Protein AF-0000000065833463 (afdb_homodimer)

Foldseek 3Di:
DFAEEEEEDQCLPPKVQNVQQVVVVLVVGQAYEYENEDEPVDDGPDDSVLRQQLVCVSCVVRPRYYYDYDYPDDPLVVCVVVVHQEYEDEDLDPVSVVVVVVVVVVSCVVPVRHYYDYDYGDNVLSVADSVVLVVCLVVVHDCPVIHDPSVNVVSVVVVVD/DFAEEEEEDQCLPPKVQNVQQVVVVLVVGQAYEYENEDEPVDDGPDDSVLRQQLVCVSCVVRPRYYYDYDYPDDPLVVCVVVVHQEYEDEDLDPVSVVVVVVVVVVSCVVPVRHYYDYDYGDNVLSVADSVVLVVCLVVPHDCPVIHDPSVNVVSVVVVVD

InterPro domains:
  IPR001980 Phosphopantetheine adenylyltransferase [MF_00151] (3-160)
  IPR001980 Phosphopantetheine adenylyltransferase [PR01020] (3-21)
  IPR001980 Phosphopantetheine adenylyltransferase [PR01020] (21-42)
  IPR001980 Phosphopantetheine adenylyltransferase [PR01020] (50-74)
  IPR001980 Phosphopantetheine adenylyltransferase [PR01020] (87-103)
  IPR001980 Phosphopantetheine adenylyltransferase [PR01020] (114-136)
  IPR001980 Phosphopantetheine adenylyltransferase [TIGR01510] (5-158)
  IPR001980 Phosphopantetheine adenylyltransferase [cd02163] (4-157)
  IPR004821 Cytidyltransferase-like domain [PF01467] (6-135)
  IPR004821 Cytidyltransferase-like domain [TIGR00125] (5-62)
  IPR014729 Rossmann-like alpha/beta/alpha sandwich fold [G3DSA:3.40.50.620] (1-161)

Solvent-accessible surface area (backbone atoms only — not comparable to full-atom values): 17669 Å² total; per-residue (Å²): 132,88,44,29,27,34,37,68,44,64,40,58,47,59,35,45,41,55,50,52,50,50,53,57,46,48,74,74,30,67,29,31,35,33,36,40,44,49,47,87,89,52,80,62,90,51,54,71,68,56,34,48,52,30,46,54,60,62,42,60,86,41,87,46,49,49,80,40,80,40,70,78,65,57,70,68,57,55,26,58,74,73,60,27,44,27,37,48,44,74,28,62,48,43,67,48,43,53,55,48,53,56,50,48,55,55,47,37,74,77,36,74,76,45,44,66,39,37,35,69,42,55,76,95,33,35,84,59,45,36,72,56,50,51,50,32,54,73,71,68,42,86,56,65,94,52,31,42,68,46,46,49,54,52,55,53,52,58,68,72,99,132,88,44,28,29,34,36,69,43,62,41,59,47,59,34,45,42,54,50,53,50,48,54,57,44,48,74,74,30,66,28,32,37,34,36,39,44,49,49,88,88,52,82,61,90,51,55,70,68,54,33,48,52,30,46,54,60,63,42,61,88,41,86,44,48,48,80,40,80,39,71,81,64,57,70,67,56,55,26,57,75,73,59,27,43,26,37,48,42,74,28,62,47,43,67,48,42,52,54,48,52,56,51,47,55,54,45,37,74,76,36,75,76,44,45,65,38,35,36,70,42,55,76,94,33,34,84,60,45,35,70,56,50,51,51,32,54,73,70,68,40,88,55,64,93,51,31,43,69,45,47,48,55,52,54,52,53,55,69,74,100

Radius of gyration: 21.94 Å; Cα contacts (8 Å, |Δi|>4): 525; chains: 2; bounding box: 38×73×50 Å

pLDDT: mean 94.87, std 5.57, range [61.28, 98.75]

Sequence (322 aa):
MTKKALFTGSFDPVTNGHLDIIERASYLFDHVYIGLFYNLEKQGYFSIECRKKMLEEAIRQFKNVSVLVAQDRLAVDLAREVGAKYFVRGLRNSQDFDYEANLEFFNKQLADDIETVYLSTSPSLSPISSSRIRELIHFKASVKPFVPKSVVREVEKMSEEMTKKALFTGSFDPVTNGHLDIIERASYLFDHVYIGLFYNLEKQGYFSIECRKKMLEEAIRQFKNVSVLVAQDRLAVDLAREVGAKYFVRGLRNSQDFDYEANLEFFNKQLADDIETVYLSTSPSLSPISSSRIRELIHFKASVKPFVPKSVVREVEKMSEE

Structure (mmCIF, N/CA/C/O backbone):
data_AF-0000000065833463-model_v1
#
loop_
_entity.id
_entity.type
_entity.pdbx_description
1 polymer 'Phosphopantetheine adenylyltransferase'
#
loop_
_atom_site.group_PDB
_atom_site.id
_atom_site.type_symbol
_atom_site.label_atom_id
_atom_site.label_alt_id
_atom_site.label_comp_id
_atom_site.label_asym_id
_atom_site.label_entity_id
_atom_site.label_seq_id
_atom_site.pdbx_PDB_ins_code
_atom_site.Cartn_x
_atom_site.Cartn_y
_atom_site.Cartn_z
_atom_site.occupancy
_atom_site.B_iso_or_equiv
_atom_site.auth_seq_id
_atom_site.auth_comp_id
_atom_site.auth_asym_id
_atom_site.auth_atom_id
_atom_site.pdbx_PDB_model_num
ATOM 1 N N . MET A 1 1 ? 8.898 -8.719 16.844 1 65.81 1 MET A N 1
ATOM 2 C CA . MET A 1 1 ? 9.625 -7.453 16.828 1 65.81 1 MET A CA 1
ATOM 3 C C . MET A 1 1 ? 8.672 -6.285 16.609 1 65.81 1 MET A C 1
ATOM 5 O O . MET A 1 1 ? 7.621 -6.441 15.992 1 65.81 1 MET A O 1
ATOM 9 N N . THR A 1 2 ? 8.742 -5.156 17.328 1 88.44 2 THR A N 1
ATOM 10 C CA . THR A 1 2 ? 7.895 -3.975 17.266 1 88.44 2 THR A CA 1
ATOM 11 C C . THR A 1 2 ? 7.969 -3.336 15.883 1 88.44 2 THR A C 1
ATOM 13 O O . THR A 1 2 ? 9.055 -3.094 15.359 1 88.44 2 THR A O 1
ATOM 16 N N . LYS A 1 3 ? 6.934 -3.232 15.172 1 96.38 3 LYS A N 1
ATOM 17 C CA . LYS A 1 3 ? 6.871 -2.617 13.844 1 96.38 3 LYS A CA 1
ATOM 18 C C . LYS A 1 3 ? 6.496 -1.141 13.945 1 96.38 3 LYS A C 1
ATOM 20 O O . LYS A 1 3 ? 5.355 -0.806 14.281 1 96.38 3 LYS A O 1
ATOM 25 N N . LYS A 1 4 ? 7.445 -0.301 13.594 1 98.44 4 LYS A N 1
ATOM 26 C CA . LYS A 1 4 ? 7.254 1.146 13.609 1 98.44 4 LYS A CA 1
ATOM 27 C C . LYS A 1 4 ? 7.199 1.711 12.195 1 98.44 4 LYS A C 1
ATOM 29 O O . LYS A 1 4 ? 7.949 1.275 11.312 1 98.44 4 LYS A O 1
ATOM 34 N N . ALA A 1 5 ? 6.383 2.68 12.023 1 98.75 5 ALA A N 1
ATOM 35 C CA . ALA A 1 5 ? 6.207 3.287 10.711 1 98.75 5 ALA A CA 1
ATOM 36 C C . ALA A 1 5 ? 6.336 4.805 10.781 1 98.75 5 ALA A C 1
ATOM 38 O O . ALA A 1 5 ? 6.203 5.395 11.859 1 98.75 5 ALA A O 1
ATOM 39 N N . LEU A 1 6 ? 6.668 5.383 9.672 1 98.62 6 LEU A N 1
ATOM 40 C CA . LEU A 1 6 ? 6.773 6.828 9.5 1 98.62 6 LEU A CA 1
ATOM 41 C C . LEU A 1 6 ? 5.867 7.312 8.375 1 98.62 6 LEU A C 1
ATOM 43 O O . LEU A 1 6 ? 5.922 6.789 7.262 1 98.62 6 LEU A O 1
ATOM 47 N N . PHE A 1 7 ? 4.949 8.219 8.641 1 98.56 7 PHE A N 1
ATOM 48 C CA . PHE A 1 7 ? 4.07 8.906 7.699 1 98.56 7 PHE A CA 1
ATOM 49 C C . PHE A 1 7 ? 4.418 10.391 7.621 1 98.56 7 PHE A C 1
ATOM 51 O O . PHE A 1 7 ? 4.129 11.148 8.547 1 98.56 7 PHE A O 1
ATOM 58 N N . THR A 1 8 ? 4.945 10.789 6.461 1 96.75 8 THR A N 1
ATOM 59 C CA . THR A 1 8 ? 5.492 12.141 6.387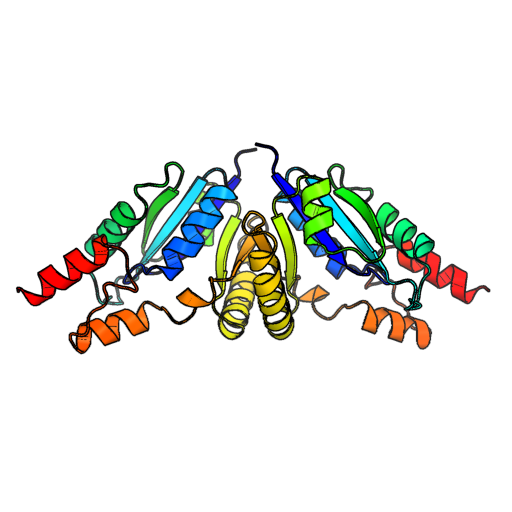 1 96.75 8 THR A CA 1
ATOM 60 C C . THR A 1 8 ? 4.598 13.039 5.543 1 96.75 8 THR A C 1
ATOM 62 O O . THR A 1 8 ? 3.865 12.562 4.672 1 96.75 8 THR A O 1
ATOM 65 N N . GLY A 1 9 ? 4.711 14.32 5.816 1 94.56 9 GLY A N 1
ATOM 66 C CA . GLY A 1 9 ? 4 15.336 5.051 1 94.56 9 GLY A CA 1
ATOM 67 C C . GLY A 1 9 ? 4.195 16.734 5.594 1 94.56 9 GLY A C 1
ATOM 68 O O . GLY A 1 9 ? 4.859 16.922 6.617 1 94.56 9 GLY A O 1
ATOM 69 N N . SER A 1 10 ? 3.686 17.703 4.848 1 94.75 10 SER A N 1
ATOM 70 C CA . SER A 1 10 ? 3.713 19.078 5.324 1 94.75 10 SER A CA 1
ATOM 71 C C . SER A 1 10 ? 2.535 19.359 6.254 1 94.75 10 SER A C 1
ATOM 73 O O . SER A 1 10 ? 2.611 20.25 7.102 1 94.75 10 SER A O 1
ATOM 75 N N . PHE A 1 11 ? 1.392 18.672 6.02 1 97.5 11 PHE A N 1
ATOM 76 C CA . PHE A 1 11 ? 0.186 18.797 6.832 1 97.5 11 PHE A CA 1
ATOM 77 C C . PHE A 1 11 ? -0.174 20.266 7.02 1 97.5 11 PHE A C 1
ATOM 79 O O . PHE A 1 11 ? -0.382 20.734 8.148 1 97.5 11 PHE A O 1
ATOM 86 N N . ASP A 1 12 ? -0.36 20.969 5.922 1 97.31 12 ASP A N 1
ATOM 87 C CA . ASP A 1 12 ? -0.574 22.406 5.922 1 97.31 12 ASP A CA 1
ATOM 88 C C . ASP A 1 12 ? -1.903 22.766 5.262 1 97.31 12 ASP A C 1
ATOM 90 O O . ASP A 1 12 ? -1.931 23.469 4.246 1 97.31 12 ASP A O 1
ATOM 94 N N . PRO A 1 13 ? -2.904 22.375 5.785 1 98.06 13 PRO A N 1
ATOM 95 C CA . PRO A 1 13 ? -3.043 21.734 7.094 1 98.06 13 PRO A CA 1
ATOM 96 C C . PRO A 1 13 ? -3.332 20.234 6.984 1 98.06 13 PRO A C 1
ATOM 98 O O . PRO A 1 13 ? -3.447 19.703 5.879 1 98.06 13 PRO A O 1
ATOM 101 N N . VAL A 1 14 ? -3.422 19.562 8.117 1 98.5 14 VAL A N 1
ATOM 102 C CA . VAL A 1 14 ? -3.889 18.172 8.203 1 98.5 14 VAL A CA 1
ATOM 103 C C . VAL A 1 14 ? -5.355 18.109 7.785 1 98.5 14 VAL A C 1
ATOM 105 O O . VAL A 1 14 ? -6.148 18.984 8.117 1 98.5 14 VAL A O 1
ATOM 108 N N . THR A 1 15 ? -5.773 17.125 7.051 1 98.5 15 THR A N 1
ATOM 109 C CA . THR A 1 15 ? -7.133 16.938 6.559 1 98.5 15 THR A CA 1
ATOM 110 C C . THR A 1 15 ? -7.727 15.633 7.066 1 98.5 15 THR A C 1
ATOM 112 O O . THR A 1 15 ? -7.023 14.82 7.672 1 98.5 15 THR A O 1
ATOM 115 N N . ASN A 1 16 ? -9 15.469 6.797 1 98.31 16 ASN A N 1
ATOM 116 C CA . ASN A 1 16 ? -9.633 14.203 7.145 1 98.31 16 ASN A CA 1
ATOM 117 C C . ASN A 1 16 ? -9.086 13.055 6.312 1 98.31 16 ASN A C 1
ATOM 119 O O . ASN A 1 16 ? -9.148 11.891 6.727 1 98.31 16 ASN A O 1
ATOM 123 N N . GLY A 1 17 ? -8.57 13.344 5.133 1 97.5 17 GLY A N 1
ATOM 124 C CA . GLY A 1 17 ? -7.883 12.328 4.348 1 97.5 17 GLY A CA 1
ATOM 125 C C . GLY A 1 17 ? -6.633 11.797 5.027 1 97.5 17 GLY A C 1
ATOM 126 O O . GLY A 1 17 ? -6.402 10.586 5.051 1 97.5 17 GLY A O 1
ATOM 127 N N . HIS A 1 18 ? -5.855 12.727 5.578 1 98.25 18 HIS A N 1
ATOM 128 C CA . HIS A 1 18 ? -4.68 12.312 6.336 1 98.25 18 HIS A CA 1
ATOM 129 C C . HIS A 1 18 ? -5.066 11.438 7.523 1 98.25 18 HIS A C 1
ATOM 131 O O . HIS A 1 18 ? -4.434 10.414 7.773 1 98.25 18 HIS A O 1
ATOM 137 N N . LEU A 1 19 ? -6.07 11.867 8.25 1 98.12 19 LEU A N 1
ATOM 138 C CA . LEU A 1 19 ? -6.492 11.156 9.453 1 98.12 19 LEU A CA 1
ATOM 139 C C . LEU A 1 19 ? -6.953 9.742 9.117 1 98.12 19 LEU A C 1
ATOM 141 O O . LEU A 1 19 ? -6.734 8.812 9.898 1 98.12 19 LEU A O 1
ATOM 145 N N . ASP A 1 20 ? -7.59 9.688 7.992 1 97.44 20 ASP A N 1
ATOM 146 C CA . ASP A 1 20 ? -8.023 8.383 7.512 1 97.44 20 ASP A CA 1
ATOM 147 C C . ASP A 1 20 ? -6.836 7.426 7.383 1 97.44 20 ASP A C 1
ATOM 149 O O . ASP A 1 20 ? -6.895 6.289 7.855 1 97.44 20 ASP A O 1
ATOM 153 N N . ILE A 1 21 ? -5.762 7.812 6.809 1 98.19 21 ILE A N 1
ATOM 154 C CA . ILE A 1 21 ? -4.555 7.02 6.609 1 98.19 21 ILE A CA 1
ATOM 155 C C . ILE A 1 21 ? -3.896 6.734 7.957 1 98.19 21 ILE A C 1
ATOM 157 O O . ILE A 1 21 ? -3.473 5.605 8.219 1 98.19 21 ILE A O 1
ATOM 161 N N . ILE A 1 22 ? -3.861 7.738 8.797 1 98.56 22 ILE A N 1
ATOM 162 C CA . ILE A 1 22 ? -3.219 7.621 10.102 1 98.56 22 ILE A CA 1
ATOM 163 C C . ILE A 1 22 ? -3.943 6.57 10.938 1 98.56 22 ILE A C 1
ATOM 165 O O . ILE A 1 22 ? -3.305 5.715 11.562 1 98.56 22 ILE A O 1
ATOM 169 N N . GLU A 1 23 ? -5.227 6.645 10.938 1 98 23 GLU A N 1
ATOM 170 C CA . GLU A 1 23 ? -6.016 5.684 11.703 1 98 23 GLU A CA 1
ATOM 171 C C . GLU A 1 23 ? -5.742 4.254 11.242 1 98 23 GLU A C 1
ATOM 173 O O . GLU A 1 23 ? -5.438 3.383 12.055 1 98 23 GLU A O 1
ATOM 178 N N . ARG A 1 24 ? -5.797 4.051 10.023 1 97.56 24 ARG A N 1
ATOM 179 C CA . ARG A 1 24 ? -5.617 2.711 9.477 1 97.56 24 ARG A CA 1
ATOM 180 C C . ARG A 1 24 ? -4.188 2.223 9.672 1 97.56 24 ARG A C 1
ATOM 182 O O . ARG A 1 24 ? -3.961 1.043 9.945 1 97.56 24 ARG A O 1
ATOM 189 N N . ALA A 1 25 ? -3.229 3.115 9.547 1 98.38 25 ALA A N 1
ATOM 190 C CA . ALA A 1 25 ? -1.837 2.779 9.836 1 98.38 25 ALA A CA 1
ATOM 191 C C . ALA A 1 25 ? -1.66 2.393 11.297 1 98.38 25 ALA A C 1
ATOM 193 O O . ALA A 1 25 ? -0.885 1.489 11.625 1 98.38 25 ALA A O 1
ATOM 194 N N . SER A 1 26 ? -2.381 3.053 12.18 1 98.25 26 SER A N 1
ATOM 195 C CA . SER A 1 26 ? -2.25 2.809 13.609 1 98.25 26 SER A CA 1
ATOM 196 C C . SER A 1 26 ? -2.699 1.397 13.977 1 98.25 26 SER A C 1
ATOM 198 O O . SER A 1 26 ? -2.25 0.836 14.977 1 98.25 26 SER A O 1
ATOM 200 N N . TYR A 1 27 ? -3.572 0.819 13.141 1 96.56 27 TYR A N 1
ATOM 201 C CA . TYR A 1 27 ? -3.998 -0.56 13.352 1 96.56 27 TYR A CA 1
ATOM 202 C C . TYR A 1 27 ? -2.957 -1.538 12.828 1 96.56 27 TYR A C 1
ATOM 204 O O . TYR A 1 27 ? -2.836 -2.658 13.328 1 96.56 27 TYR A O 1
ATOM 212 N N . LEU A 1 28 ? -2.221 -1.122 11.906 1 97.25 28 LEU A N 1
ATOM 213 C CA . LEU A 1 28 ? -1.302 -1.988 11.18 1 97.25 28 LEU A CA 1
ATOM 214 C C . LEU A 1 28 ? 0.05 -2.064 11.883 1 97.25 28 LEU A C 1
ATOM 216 O O . LEU A 1 28 ? 0.709 -3.105 11.859 1 97.25 28 LEU A O 1
ATOM 220 N N . PHE A 1 29 ? 0.443 -0.985 12.539 1 98.19 29 PHE A N 1
ATOM 221 C CA . PHE A 1 29 ? 1.784 -0.905 13.109 1 98.19 29 PHE A CA 1
ATOM 222 C C . PHE A 1 29 ? 1.722 -0.745 14.625 1 98.19 29 PHE A C 1
ATOM 224 O O . PHE A 1 29 ? 0.709 -0.294 15.164 1 98.19 29 PHE A O 1
ATOM 231 N N . ASP A 1 30 ? 2.801 -1.112 15.273 1 98.06 30 ASP A N 1
ATOM 232 C CA . ASP A 1 30 ? 2.885 -0.964 16.719 1 98.06 30 ASP A CA 1
ATOM 233 C C . ASP A 1 30 ? 2.998 0.506 17.109 1 98.06 30 ASP A C 1
ATOM 235 O O . ASP A 1 30 ? 2.518 0.908 18.172 1 98.06 30 ASP A O 1
ATOM 239 N N . HIS A 1 31 ? 3.65 1.252 16.297 1 98.62 31 HIS A N 1
ATOM 240 C CA . HIS A 1 31 ? 3.762 2.695 16.469 1 98.62 31 HIS A CA 1
ATOM 241 C C . HIS A 1 31 ? 3.863 3.408 15.125 1 98.62 31 HIS A C 1
ATOM 243 O O . HIS A 1 31 ? 4.539 2.926 14.211 1 98.62 31 HIS A O 1
ATOM 249 N N . VAL A 1 32 ? 3.197 4.508 14.992 1 98.75 32 VAL A N 1
ATOM 250 C CA . VAL A 1 32 ? 3.252 5.332 13.789 1 98.75 32 VAL A CA 1
ATOM 251 C C . VAL A 1 32 ? 3.766 6.727 14.141 1 98.75 32 VAL A C 1
ATOM 253 O O . VAL A 1 32 ? 3.141 7.449 14.922 1 98.75 32 VAL A O 1
ATOM 256 N N . TYR A 1 33 ? 4.867 7.102 13.586 1 98.75 33 TYR A N 1
ATOM 257 C CA . TYR A 1 33 ? 5.367 8.469 13.68 1 98.75 33 TYR A CA 1
ATOM 258 C C . TYR A 1 33 ? 4.848 9.32 12.531 1 98.75 33 TYR A C 1
ATOM 260 O O . TYR A 1 33 ? 4.91 8.906 11.367 1 98.75 33 TYR A O 1
ATOM 268 N N . ILE A 1 34 ? 4.352 10.445 12.836 1 98.69 34 ILE A N 1
ATOM 269 C CA . ILE A 1 34 ? 4.012 11.438 11.828 1 98.69 34 ILE A CA 1
ATOM 270 C C . ILE A 1 34 ? 5.156 12.445 11.688 1 98.69 34 ILE A C 1
ATOM 272 O O . ILE A 1 34 ? 5.449 13.195 12.617 1 98.69 34 ILE A O 1
ATOM 276 N N . GLY A 1 35 ? 5.809 12.406 10.602 1 97.75 35 GLY A N 1
ATOM 277 C CA . GLY A 1 35 ? 6.879 13.359 10.336 1 97.75 35 GLY A CA 1
ATOM 278 C C . GLY A 1 35 ? 6.391 14.656 9.719 1 97.75 35 GLY A C 1
ATOM 279 O O . GLY A 1 35 ? 6.004 14.688 8.555 1 97.75 35 GLY A O 1
ATOM 280 N N . LEU A 1 36 ? 6.379 15.648 10.43 1 97.06 36 LEU A N 1
ATOM 281 C CA . LEU A 1 36 ? 6.047 17 9.969 1 97.06 36 LEU A CA 1
ATOM 282 C C . LEU A 1 36 ? 7.277 17.688 9.398 1 97.06 36 LEU A C 1
ATOM 284 O O . LEU A 1 36 ? 8.117 18.203 10.148 1 97.06 36 LEU A O 1
ATOM 288 N N . PHE A 1 37 ? 7.301 17.719 8.078 1 93 37 PHE A N 1
ATOM 289 C CA . PHE A 1 37 ? 8.453 18.281 7.387 1 93 37 PHE A CA 1
ATOM 290 C C . PHE A 1 37 ? 8.195 19.719 6.969 1 93 37 PHE A C 1
ATOM 292 O O . PHE A 1 37 ? 7.09 20.062 6.539 1 93 37 PHE A O 1
ATOM 299 N N . TYR A 1 38 ? 9.227 20.5 7.129 1 88.75 38 TYR A N 1
ATOM 300 C CA . TYR A 1 38 ? 9.094 21.891 6.684 1 88.75 38 TYR A CA 1
ATOM 301 C C . TYR A 1 38 ? 10.438 22.453 6.242 1 88.75 38 TYR A C 1
ATOM 303 O O . TYR A 1 38 ? 11.492 21.922 6.609 1 88.75 38 TYR A O 1
ATOM 311 N N . ASN A 1 39 ? 10.289 23.312 5.277 1 83.81 39 ASN A N 1
ATOM 312 C CA . ASN A 1 39 ? 11.438 24.062 4.77 1 83.81 39 ASN A CA 1
ATOM 313 C C . ASN A 1 39 ? 11.398 25.516 5.215 1 83.81 39 ASN A C 1
ATOM 315 O O . ASN A 1 39 ? 10.406 26.219 4.988 1 83.81 39 ASN A O 1
ATOM 319 N N . LEU A 1 40 ? 12.43 25.969 5.734 1 78 40 LEU A N 1
ATOM 320 C CA . LEU A 1 40 ? 12.492 27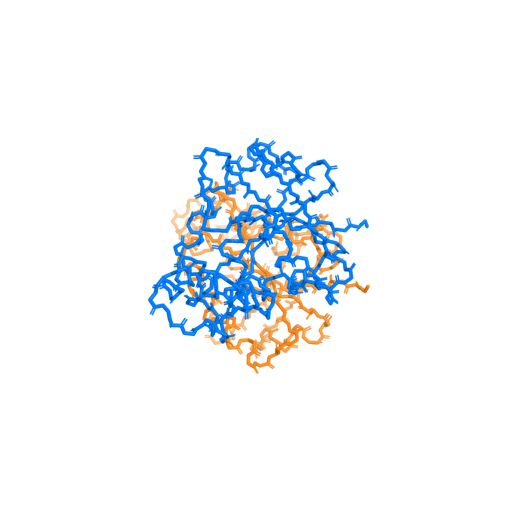.328 6.254 1 78 40 LEU A CA 1
ATOM 321 C C . LEU A 1 40 ? 12.328 28.344 5.125 1 78 40 LEU A C 1
ATOM 323 O O . LEU A 1 40 ? 11.82 29.438 5.348 1 78 40 LEU A O 1
ATOM 327 N N . GLU A 1 41 ? 12.828 27.984 4.055 1 79.5 41 GLU A N 1
ATOM 328 C CA . GLU A 1 41 ? 12.797 28.922 2.934 1 79.5 41 GLU A CA 1
ATOM 329 C C . GLU A 1 41 ? 11.398 29 2.326 1 79.5 41 GLU A C 1
ATOM 331 O O . GLU A 1 41 ? 11.094 29.938 1.585 1 79.5 41 GLU A O 1
ATOM 336 N N . LYS A 1 42 ? 10.633 28 2.711 1 77.88 42 LYS A N 1
ATOM 337 C CA . LYS A 1 42 ? 9.281 27.984 2.168 1 77.88 42 LYS A CA 1
ATOM 338 C C . LYS A 1 42 ? 8.25 28.312 3.25 1 77.88 42 LYS A C 1
ATOM 340 O O . LYS A 1 42 ? 8.117 27.562 4.223 1 77.88 42 LYS A O 1
ATOM 345 N N . GLN A 1 43 ? 7.719 29.469 3.021 1 80.88 43 GLN A N 1
ATOM 346 C CA . GLN A 1 43 ? 6.664 29.828 3.967 1 80.88 43 GLN A CA 1
ATOM 347 C C . GLN A 1 43 ? 5.395 29.016 3.707 1 80.88 43 GLN A C 1
ATOM 349 O O . GLN A 1 43 ? 4.902 28.969 2.576 1 80.88 43 GLN A O 1
ATOM 354 N N . GLY A 1 44 ? 4.906 28.234 4.641 1 88.81 44 GLY A N 1
ATOM 355 C CA . GLY A 1 44 ? 3.625 27.562 4.543 1 88.81 44 GLY A CA 1
ATOM 356 C C . GLY A 1 44 ? 2.447 28.469 4.848 1 88.81 44 GLY A C 1
ATOM 357 O O . GLY A 1 44 ? 2.627 29.641 5.148 1 88.81 44 GLY A O 1
ATOM 358 N N . TYR A 1 45 ? 1.266 27.984 4.523 1 93.75 45 TYR A N 1
ATOM 359 C CA . TYR A 1 45 ? 0.052 28.719 4.855 1 93.75 45 TYR A CA 1
ATOM 360 C C . TYR A 1 45 ? -0.081 28.906 6.363 1 93.75 45 TYR A C 1
ATOM 362 O O . TYR A 1 45 ? -0.421 30 6.836 1 93.75 45 TYR A O 1
ATOM 370 N N . PHE A 1 46 ? 0.189 27.875 7.141 1 95.75 46 PHE A N 1
ATOM 371 C CA . PHE A 1 46 ? 0.246 27.922 8.602 1 95.75 46 PHE A CA 1
ATOM 372 C C . PHE A 1 46 ? 1.686 27.828 9.086 1 95.75 46 PHE A C 1
ATOM 374 O O . PHE A 1 46 ? 2.541 27.25 8.406 1 95.75 46 PHE A O 1
ATOM 381 N N . SER A 1 47 ? 1.938 28.406 10.273 1 94.31 47 SER A N 1
ATOM 382 C CA . SER A 1 47 ? 3.254 28.219 10.883 1 94.31 47 SER A CA 1
ATOM 383 C C . SER A 1 47 ? 3.48 26.766 11.289 1 94.31 47 SER A C 1
ATOM 385 O O . SER A 1 47 ? 2.523 26.016 11.461 1 94.31 47 SER A O 1
ATOM 387 N N . ILE A 1 48 ? 4.738 26.375 11.414 1 94.81 48 ILE A N 1
ATOM 388 C CA . ILE A 1 48 ? 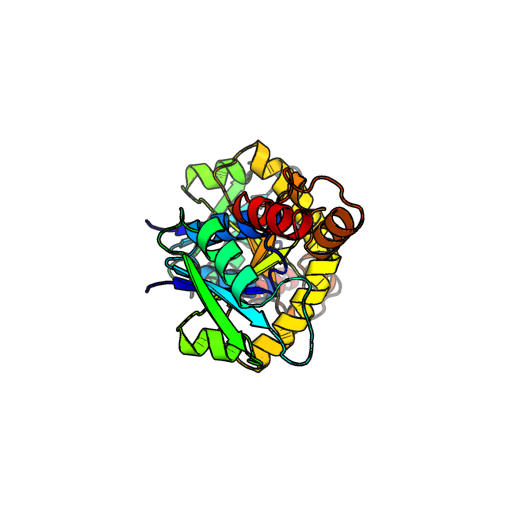5.078 25.016 11.805 1 94.81 48 ILE A CA 1
ATOM 389 C C . ILE A 1 48 ? 4.477 24.688 13.172 1 94.81 48 ILE A C 1
ATOM 391 O O . ILE A 1 48 ? 4.027 23.578 13.414 1 94.81 48 ILE A O 1
ATOM 395 N N . GLU A 1 49 ? 4.512 25.641 14.047 1 95.12 49 GLU A N 1
ATOM 396 C CA . GLU A 1 49 ? 3.938 25.469 15.383 1 95.12 49 GLU A CA 1
ATOM 397 C C . GLU A 1 49 ? 2.438 25.203 15.305 1 95.12 49 GLU A C 1
ATOM 399 O O . GLU A 1 49 ? 1.918 24.344 16.016 1 95.12 49 GLU A O 1
ATOM 404 N N . CYS A 1 50 ? 1.775 25.938 14.438 1 96.25 50 CYS A N 1
ATOM 405 C CA . CYS A 1 50 ? 0.34 25.781 14.242 1 96.25 50 CYS A CA 1
ATOM 406 C C . CYS A 1 50 ? 0.028 24.406 13.641 1 96.25 50 CYS A C 1
ATOM 408 O O . CYS A 1 50 ? -0.889 23.719 14.094 1 96.25 50 CYS A O 1
ATOM 410 N N . ARG A 1 51 ? 0.79 24.016 12.664 1 97.5 51 ARG A N 1
ATOM 411 C CA . ARG A 1 51 ? 0.606 22.719 12.031 1 97.5 51 ARG A CA 1
ATOM 412 C C . ARG A 1 51 ? 0.798 21.578 13.039 1 97.5 51 ARG A C 1
ATOM 414 O O . ARG A 1 51 ? 0.015 20.625 13.07 1 97.5 51 ARG A O 1
ATOM 421 N N . LYS A 1 52 ? 1.804 21.719 13.844 1 97.69 52 LYS A N 1
ATOM 422 C CA . LYS A 1 52 ? 2.074 20.719 14.867 1 97.69 52 LYS A CA 1
ATOM 423 C C . LYS A 1 52 ? 0.916 20.625 15.852 1 97.69 52 LYS A C 1
ATOM 425 O O . LYS A 1 52 ? 0.465 19.516 16.172 1 97.69 52 LYS A O 1
ATOM 430 N N . LYS A 1 53 ? 0.498 21.734 16.312 1 97.69 53 LYS A N 1
ATOM 431 C CA . LYS A 1 53 ? -0.603 21.781 17.266 1 97.69 53 LYS A CA 1
ATOM 432 C C . LYS A 1 53 ? -1.857 21.125 16.703 1 97.69 53 LYS A C 1
ATOM 434 O O . LYS A 1 53 ? -2.5 20.312 17.375 1 97.69 53 LYS A O 1
ATOM 439 N N . MET A 1 54 ? -2.215 21.516 15.445 1 98.31 54 MET A N 1
ATOM 440 C CA . MET A 1 54 ? -3.387 20.938 14.781 1 98.31 54 MET A CA 1
ATOM 441 C C . MET A 1 54 ? -3.264 19.422 14.68 1 98.31 54 MET A C 1
ATOM 443 O O . MET A 1 54 ? -4.223 18.703 14.945 1 98.31 54 MET A O 1
ATOM 447 N N . LEU A 1 55 ? -2.1 19.016 14.328 1 98.19 55 LEU A N 1
ATOM 448 C CA . LEU A 1 55 ? -1.849 17.578 14.133 1 98.19 55 LEU A CA 1
ATOM 449 C C . LEU A 1 55 ? -1.941 16.828 15.453 1 98.19 55 LEU A C 1
ATOM 451 O O . LEU A 1 55 ? -2.613 15.797 15.531 1 98.19 55 LEU A O 1
ATOM 455 N N . GLU A 1 56 ? -1.254 17.312 16.453 1 98.44 56 GLU A N 1
ATOM 456 C CA . GLU A 1 56 ? -1.234 16.656 17.766 1 98.44 56 GLU A CA 1
ATOM 457 C C . GLU A 1 56 ? -2.645 16.516 18.328 1 98.44 56 GLU A C 1
ATOM 459 O O . GLU A 1 56 ? -2.99 15.484 18.906 1 98.44 56 GLU A O 1
ATOM 464 N N . GLU A 1 57 ? -3.383 17.516 18.203 1 98.44 57 GLU A N 1
ATOM 465 C CA . GLU A 1 57 ? -4.762 17.469 18.672 1 98.44 57 GLU A CA 1
ATOM 466 C C . GLU A 1 57 ? -5.586 16.484 17.859 1 98.44 57 GLU A C 1
ATOM 468 O O . GLU A 1 57 ? -6.43 15.758 18.406 1 98.44 57 GLU A O 1
ATOM 473 N N . ALA A 1 58 ? -5.367 16.484 16.547 1 98.44 58 ALA A N 1
ATOM 474 C CA . ALA A 1 58 ? -6.141 15.648 15.625 1 98.44 58 ALA A CA 1
ATOM 475 C C . ALA A 1 58 ? -5.891 14.172 15.898 1 98.44 58 ALA A C 1
ATOM 477 O O . ALA A 1 58 ? -6.75 13.328 15.617 1 98.44 58 ALA A O 1
ATOM 478 N N . ILE A 1 59 ? -4.727 13.812 16.484 1 98.44 59 ILE A N 1
ATOM 479 C CA . ILE A 1 59 ? -4.375 12.398 16.578 1 98.44 59 ILE A CA 1
ATOM 480 C C . ILE A 1 59 ? -4.426 11.961 18.047 1 98.44 59 ILE A C 1
ATOM 482 O O . ILE A 1 59 ? -3.953 10.875 18.391 1 98.44 59 ILE A O 1
ATOM 486 N N . ARG A 1 60 ? -4.938 12.75 18.891 1 97.69 60 ARG A N 1
ATOM 487 C CA . ARG A 1 60 ? -4.898 12.523 20.328 1 97.69 60 ARG A CA 1
ATOM 488 C C . ARG A 1 60 ? -5.555 11.195 20.688 1 97.69 60 ARG A C 1
ATOM 490 O O . ARG A 1 60 ? -5.188 10.57 21.688 1 97.69 60 ARG A O 1
ATOM 497 N N . GLN A 1 61 ? -6.469 10.734 19.938 1 97.5 61 GLN A N 1
ATOM 498 C CA . GLN A 1 61 ? -7.211 9.516 20.234 1 97.5 61 GLN A CA 1
ATOM 499 C C . GLN A 1 61 ? -6.359 8.273 19.969 1 97.5 61 GLN A C 1
ATOM 501 O O . GLN A 1 61 ? -6.699 7.18 20.422 1 97.5 61 GLN A O 1
ATOM 506 N N . PHE A 1 62 ? -5.324 8.43 19.25 1 98.06 62 PHE A N 1
ATOM 507 C CA . PHE A 1 62 ? -4.457 7.305 18.922 1 98.06 62 PHE A CA 1
ATOM 508 C C . PHE A 1 62 ? -3.287 7.219 19.906 1 98.06 62 PHE A C 1
ATOM 510 O O . PHE A 1 62 ? -2.375 8.047 19.859 1 98.06 62 PHE A O 1
ATOM 517 N N . LYS A 1 63 ? -3.197 6.195 20.609 1 97.88 63 LYS A N 1
ATOM 518 C CA . LYS A 1 63 ? -2.203 6.055 21.672 1 97.88 63 LYS A CA 1
ATOM 519 C C . LYS A 1 63 ? -0.833 5.707 21.094 1 97.88 63 LYS A C 1
ATOM 521 O O . LYS A 1 63 ? 0.194 5.949 21.734 1 97.88 63 LYS A O 1
ATOM 526 N N . ASN A 1 64 ? -0.855 5.125 19.953 1 98.5 64 ASN A N 1
ATOM 527 C CA . ASN A 1 64 ? 0.405 4.664 19.391 1 98.5 64 ASN A CA 1
ATOM 528 C C . ASN A 1 64 ? 0.845 5.535 18.219 1 98.5 64 ASN A C 1
ATOM 530 O O . ASN A 1 64 ? 1.526 5.062 17.297 1 98.5 64 ASN A O 1
ATOM 534 N N . VAL A 1 65 ? 0.374 6.781 18.141 1 98.75 65 VAL A N 1
ATOM 535 C CA . VAL A 1 65 ? 0.762 7.723 17.094 1 98.75 65 VAL A CA 1
ATOM 536 C C . VAL A 1 65 ? 1.391 8.961 17.719 1 98.75 65 VAL A C 1
ATOM 538 O O . VAL A 1 65 ? 0.876 9.492 18.719 1 98.75 65 VAL A O 1
ATOM 541 N N . SER A 1 66 ? 2.5 9.398 17.203 1 98.5 66 SER A N 1
ATOM 542 C CA . SER A 1 66 ? 3.146 10.602 17.719 1 98.5 66 SER A CA 1
ATOM 543 C C . SER A 1 66 ? 3.705 11.461 16.594 1 98.5 66 SER A C 1
ATOM 545 O O . SER A 1 66 ? 3.969 10.961 15.5 1 98.5 66 SER A O 1
ATOM 547 N N . VAL A 1 67 ? 3.912 12.719 16.828 1 98.38 67 VAL A N 1
ATOM 548 C CA . VAL A 1 67 ? 4.367 13.68 15.836 1 98.38 67 VAL A CA 1
ATOM 549 C C . VAL A 1 67 ? 5.848 13.984 16.047 1 98.38 67 VAL A C 1
ATOM 551 O O . VAL A 1 67 ? 6.293 14.172 17.188 1 98.38 67 VAL A O 1
ATOM 554 N N . LEU A 1 68 ? 6.562 14.008 14.984 1 97.31 68 LEU A N 1
ATOM 555 C CA . LEU A 1 68 ? 7.949 14.461 14.922 1 97.31 68 LEU A CA 1
ATOM 556 C C . LEU A 1 68 ? 8.094 15.641 13.969 1 97.31 68 LEU A C 1
ATOM 558 O O . LEU A 1 68 ? 7.543 15.617 12.867 1 97.31 68 LEU A O 1
ATOM 562 N N . VAL A 1 69 ? 8.734 16.578 14.391 1 95.25 69 VAL A N 1
ATOM 563 C CA . VAL A 1 69 ? 9.031 17.719 13.516 1 95.25 69 VAL A CA 1
ATOM 564 C C . VAL A 1 69 ? 10.43 17.562 12.922 1 95.25 69 VAL A C 1
ATOM 566 O O . VAL A 1 69 ? 11.383 17.281 13.641 1 95.25 69 VAL A O 1
ATOM 569 N N . ALA A 1 70 ? 10.531 17.719 11.672 1 92.38 70 ALA A N 1
ATOM 570 C CA . ALA A 1 70 ? 11.812 17.562 10.984 1 92.38 70 ALA A CA 1
ATOM 571 C C . ALA A 1 70 ? 12.055 18.719 10.016 1 92.38 70 ALA A C 1
ATOM 573 O O . ALA A 1 70 ? 11.219 19 9.156 1 92.38 70 ALA A O 1
ATOM 574 N N . GLN A 1 71 ? 13.164 19.344 10.25 1 90.31 71 GLN A N 1
ATOM 575 C CA . GLN A 1 71 ? 13.547 20.469 9.398 1 90.31 71 GLN A CA 1
ATOM 576 C C . GLN A 1 71 ? 14.617 20.047 8.391 1 90.31 71 GLN A C 1
ATOM 578 O O . GLN A 1 71 ? 15.727 19.656 8.781 1 90.31 71 GLN A O 1
ATOM 583 N N . ASP A 1 72 ? 14.328 20.188 7.168 1 86.62 72 ASP A N 1
ATOM 584 C CA . ASP A 1 72 ? 15.312 20 6.105 1 86.62 72 ASP A CA 1
ATOM 585 C C . ASP A 1 72 ? 16.016 18.641 6.23 1 86.62 72 ASP A C 1
ATOM 587 O O . ASP A 1 72 ? 17.234 18.578 6.266 1 86.62 72 ASP A O 1
ATOM 591 N N . ARG A 1 73 ? 15.289 17.641 6.422 1 89.94 73 ARG A N 1
ATOM 592 C CA . ARG A 1 73 ? 15.82 16.297 6.582 1 89.94 73 ARG A CA 1
ATOM 593 C C . ARG A 1 73 ? 15.188 15.328 5.59 1 89.94 73 ARG A C 1
ATOM 595 O O . ARG A 1 73 ? 14.047 15.531 5.156 1 89.94 73 ARG A O 1
ATOM 602 N N . LEU A 1 74 ? 15.984 14.328 5.289 1 92.06 74 LEU A N 1
ATOM 603 C CA . LEU A 1 74 ? 15.43 13.258 4.457 1 92.06 74 LEU A CA 1
ATOM 604 C C . LEU A 1 74 ? 14.539 12.336 5.285 1 92.06 74 LEU A C 1
ATOM 606 O O . LEU A 1 74 ? 14.859 12.023 6.434 1 92.06 74 LEU A O 1
ATOM 610 N N . ALA A 1 75 ? 13.484 11.906 4.719 1 93.56 75 ALA A N 1
ATOM 611 C CA . ALA A 1 75 ? 12.57 10.984 5.395 1 93.56 75 ALA A CA 1
ATOM 612 C C . ALA A 1 75 ? 13.297 9.734 5.867 1 93.56 75 ALA A C 1
ATOM 614 O O . ALA A 1 75 ? 13.031 9.227 6.957 1 93.56 75 ALA A O 1
ATOM 615 N N . VAL A 1 76 ? 14.312 9.281 5.086 1 96.12 76 VAL A N 1
ATOM 616 C CA . VAL A 1 76 ? 15.047 8.062 5.391 1 96.12 76 VAL A CA 1
ATOM 617 C C . VAL A 1 76 ? 15.875 8.258 6.66 1 96.12 76 VAL A C 1
ATOM 619 O O . VAL A 1 76 ? 15.992 7.344 7.48 1 96.12 76 VAL A O 1
ATOM 622 N N . ASP A 1 77 ? 16.406 9.391 6.828 1 95.44 77 ASP A N 1
ATOM 623 C CA . ASP A 1 77 ? 17.203 9.688 8.008 1 95.44 77 ASP A CA 1
ATOM 624 C C . ASP A 1 77 ? 16.344 9.719 9.266 1 95.44 77 ASP A C 1
ATOM 626 O O . ASP A 1 77 ? 16.734 9.188 10.312 1 95.44 77 ASP A O 1
ATOM 630 N N . LEU A 1 78 ? 15.219 10.352 9.125 1 95.94 78 LEU A N 1
ATOM 631 C CA . LEU A 1 78 ? 14.305 10.398 10.258 1 95.94 78 LEU A CA 1
ATOM 632 C C . LEU A 1 78 ? 13.828 9 10.633 1 95.94 78 LEU A C 1
ATOM 634 O O . LEU A 1 78 ? 13.773 8.664 11.82 1 95.94 78 LEU A O 1
ATOM 638 N N . ALA A 1 79 ? 13.492 8.195 9.648 1 97.31 79 ALA A N 1
ATOM 639 C CA . ALA A 1 79 ? 13.047 6.824 9.891 1 97.31 79 ALA A CA 1
ATOM 640 C C . ALA A 1 79 ? 14.109 6.035 10.656 1 97.31 79 ALA A C 1
ATOM 642 O O . ALA A 1 79 ? 13.797 5.352 11.633 1 97.31 79 ALA A O 1
ATOM 643 N N . ARG A 1 80 ? 15.32 6.16 10.273 1 95.94 80 ARG A N 1
ATOM 644 C CA . ARG A 1 80 ? 16.422 5.461 10.93 1 95.94 80 ARG A CA 1
ATOM 645 C C . ARG A 1 80 ? 16.594 5.922 12.367 1 95.94 80 ARG A C 1
ATOM 647 O O . ARG A 1 80 ? 16.797 5.105 13.266 1 95.94 80 ARG A O 1
ATOM 654 N N . GLU A 1 81 ? 16.516 7.164 12.539 1 96.06 81 GLU A N 1
ATOM 655 C CA . GLU A 1 81 ? 16.688 7.754 13.867 1 96.06 81 GLU A CA 1
ATOM 656 C C . GLU A 1 81 ? 15.672 7.172 14.859 1 96.06 81 GLU A C 1
ATOM 658 O O . GLU A 1 81 ? 16.016 6.902 16.016 1 96.06 81 GLU A O 1
AT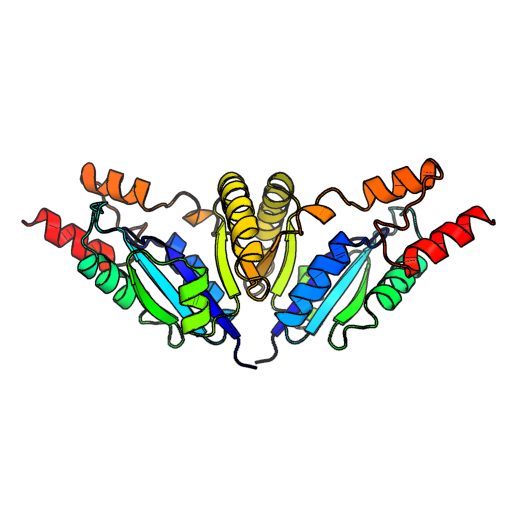OM 663 N N . VAL A 1 82 ? 14.469 6.945 14.398 1 96.81 82 VAL A N 1
ATOM 664 C CA . VAL A 1 82 ? 13.43 6.523 15.336 1 96.81 82 VAL A CA 1
ATOM 665 C C . VAL A 1 82 ? 13.219 5.016 15.227 1 96.81 82 VAL A C 1
ATOM 667 O O . VAL A 1 82 ? 12.336 4.461 15.883 1 96.81 82 VAL A O 1
ATOM 670 N N . GLY A 1 83 ? 13.922 4.379 14.32 1 97.06 83 GLY A N 1
ATOM 671 C CA . GLY A 1 83 ? 13.844 2.936 14.164 1 97.06 83 GLY A CA 1
ATOM 672 C C . GLY A 1 83 ? 12.625 2.479 13.383 1 97.06 83 GLY A C 1
ATOM 673 O O . GLY A 1 83 ? 12.125 1.372 13.594 1 97.06 83 GLY A O 1
ATOM 674 N N . ALA A 1 84 ? 12.07 3.336 12.562 1 97.81 84 ALA A N 1
ATOM 675 C CA . ALA A 1 84 ? 10.953 2.969 11.695 1 97.81 84 ALA A CA 1
ATOM 676 C C . ALA A 1 84 ? 11.438 2.188 10.477 1 97.81 84 ALA A C 1
ATOM 678 O O . ALA A 1 84 ? 12.312 2.652 9.742 1 97.81 84 ALA A O 1
ATOM 679 N N . LYS A 1 85 ? 10.875 1.044 10.242 1 97.75 85 LYS A N 1
ATOM 680 C CA . LYS A 1 85 ? 11.281 0.213 9.117 1 97.75 85 LYS A CA 1
ATOM 681 C C . LYS A 1 85 ? 10.258 0.278 7.984 1 97.75 85 LYS A C 1
ATOM 683 O O . LYS A 1 85 ? 10.383 -0.427 6.984 1 97.75 85 LYS A O 1
ATOM 688 N N . TYR A 1 86 ? 9.281 1.147 8.211 1 98.31 86 TYR A N 1
ATOM 689 C CA . TYR A 1 86 ? 8.219 1.242 7.215 1 98.31 86 TYR A CA 1
ATOM 690 C C . TYR A 1 86 ? 7.832 2.695 6.969 1 98.31 86 TYR A C 1
ATOM 692 O O . TYR A 1 86 ? 7.684 3.475 7.914 1 98.31 86 TYR A O 1
ATOM 700 N N . PHE A 1 87 ? 7.727 3.045 5.742 1 98.31 87 PHE A N 1
ATOM 701 C CA . PHE A 1 87 ? 7.012 4.25 5.344 1 98.31 87 PHE A CA 1
ATOM 702 C C . PHE A 1 87 ? 5.547 3.943 5.055 1 98.31 87 PHE A C 1
ATOM 704 O O . PHE A 1 87 ? 5.234 2.92 4.441 1 98.31 87 PHE A O 1
ATOM 711 N N . VAL A 1 88 ? 4.68 4.766 5.531 1 98.62 88 VAL A N 1
ATOM 712 C CA . VAL A 1 88 ? 3.281 4.719 5.113 1 98.62 88 VAL A CA 1
ATOM 713 C C . VAL A 1 88 ? 2.98 5.883 4.176 1 98.62 88 VAL A C 1
ATOM 715 O O . VAL A 1 88 ? 3.363 7.023 4.445 1 98.62 88 VAL A O 1
ATOM 718 N N . ARG A 1 89 ? 2.361 5.559 3.09 1 98.19 89 ARG A N 1
ATOM 719 C CA . ARG A 1 89 ? 1.928 6.582 2.143 1 98.19 89 ARG A CA 1
ATOM 720 C C . ARG A 1 89 ? 0.468 6.379 1.748 1 98.19 89 ARG A C 1
ATOM 722 O O . ARG A 1 89 ? 0.015 5.246 1.585 1 98.19 89 ARG A O 1
ATOM 729 N N . GLY A 1 90 ? -0.212 7.465 1.631 1 97.56 90 GLY A N 1
ATOM 730 C CA . GLY A 1 90 ? -1.577 7.441 1.129 1 97.56 90 GLY A CA 1
ATOM 731 C C . GLY A 1 90 ? -1.666 7.688 -0.366 1 97.56 90 GLY A C 1
ATOM 732 O O . GLY A 1 90 ? -0.932 8.516 -0.911 1 97.56 90 GLY A O 1
ATOM 733 N N . LEU A 1 91 ? -2.578 6.941 -0.945 1 97.44 91 LEU A N 1
ATOM 734 C CA . LEU A 1 91 ? -2.83 7.125 -2.369 1 97.44 91 LEU A CA 1
ATOM 735 C C . LEU A 1 91 ? -4.262 7.59 -2.613 1 97.44 91 LEU A C 1
ATOM 737 O O . LEU A 1 91 ? -5.215 6.883 -2.271 1 97.44 91 LEU A O 1
ATOM 741 N N . ARG A 1 92 ? -4.492 8.758 -3.227 1 93.75 92 ARG A N 1
ATOM 742 C CA . ARG A 1 92 ? -5.816 9.258 -3.574 1 93.75 92 ARG A CA 1
ATOM 743 C C . ARG A 1 92 ? -6.219 8.812 -4.98 1 93.75 92 ARG A C 1
ATOM 745 O O . ARG A 1 92 ? -7.406 8.672 -5.273 1 93.75 92 ARG A O 1
ATOM 752 N N . ASN A 1 93 ? -5.168 8.695 -5.844 1 93.94 93 ASN A N 1
ATOM 753 C CA . ASN A 1 93 ? -5.375 8.359 -7.246 1 93.94 93 ASN A CA 1
ATOM 754 C C . ASN A 1 93 ? -4.113 7.781 -7.879 1 93.94 93 ASN A C 1
ATOM 756 O O . ASN A 1 93 ? -3.1 7.602 -7.199 1 93.94 93 ASN A O 1
ATOM 760 N N . SER A 1 94 ? -4.254 7.5 -9.172 1 95.38 94 SER A N 1
ATOM 761 C CA . SER A 1 94 ? -3.152 6.859 -9.875 1 95.38 94 SER A CA 1
ATOM 762 C C . SER A 1 94 ? -1.97 7.809 -10.039 1 95.38 94 SER A C 1
ATOM 764 O O . SER A 1 94 ? -0.816 7.371 -10.07 1 95.38 94 SER A O 1
ATOM 766 N N . GLN A 1 95 ? -2.23 9.039 -10.133 1 93.56 95 GLN A N 1
ATOM 767 C CA . GLN A 1 95 ? -1.156 10.023 -10.227 1 93.56 95 GLN A CA 1
ATOM 768 C C . GLN A 1 95 ? -0.315 10.039 -8.953 1 93.56 95 GLN A C 1
ATOM 770 O O . GLN A 1 95 ? 0.913 10.133 -9.016 1 93.56 95 GLN A O 1
ATOM 775 N N . ASP A 1 96 ? -1.005 9.969 -7.816 1 94.94 96 ASP A N 1
ATOM 776 C CA . ASP A 1 96 ? -0.276 9.875 -6.555 1 94.94 96 ASP A CA 1
ATOM 777 C C . ASP A 1 96 ? 0.68 8.688 -6.562 1 94.94 96 ASP A C 1
ATOM 779 O O . ASP A 1 96 ? 1.816 8.789 -6.098 1 94.94 96 ASP A O 1
ATOM 783 N N . PHE A 1 97 ? 0.219 7.59 -7.098 1 96.62 97 PHE A N 1
ATOM 784 C CA . PHE A 1 97 ? 1.05 6.395 -7.094 1 96.62 97 PHE A CA 1
ATOM 785 C C . PHE A 1 97 ? 2.305 6.602 -7.934 1 96.62 97 PHE A C 1
ATOM 787 O O . PHE A 1 97 ? 3.4 6.211 -7.527 1 96.62 97 PHE A O 1
ATOM 794 N N . ASP A 1 98 ? 2.135 7.203 -9.062 1 95.75 98 ASP A N 1
ATOM 795 C CA . ASP A 1 98 ? 3.287 7.438 -9.93 1 95.75 98 ASP A CA 1
ATOM 796 C C . ASP A 1 98 ? 4.348 8.273 -9.211 1 95.75 98 ASP A C 1
ATOM 798 O O . ASP A 1 98 ? 5.539 7.953 -9.266 1 95.75 98 ASP A O 1
ATOM 802 N N . TYR A 1 99 ? 3.879 9.273 -8.578 1 94.31 99 TYR A N 1
ATOM 803 C CA . TYR A 1 99 ? 4.785 10.141 -7.836 1 94.31 99 TYR A CA 1
ATOM 804 C C . TYR A 1 99 ? 5.477 9.383 -6.711 1 94.31 99 TYR A C 1
ATOM 806 O O . TYR A 1 99 ? 6.699 9.445 -6.57 1 94.31 99 TYR A O 1
ATOM 814 N N . GLU A 1 100 ? 4.711 8.648 -5.984 1 95.44 100 GLU A N 1
ATOM 815 C CA . GLU A 1 100 ? 5.227 7.926 -4.828 1 95.44 100 GLU A CA 1
ATOM 816 C C . GLU A 1 100 ? 6.195 6.824 -5.258 1 95.44 100 GLU A C 1
ATOM 818 O O . GLU A 1 100 ? 7.188 6.562 -4.574 1 95.44 100 GLU A O 1
ATOM 823 N N . ALA A 1 101 ? 5.859 6.156 -6.309 1 94.25 101 ALA A N 1
ATOM 824 C CA . ALA A 1 101 ? 6.723 5.09 -6.809 1 94.25 101 ALA A CA 1
ATOM 825 C C . ALA A 1 101 ? 8.109 5.625 -7.168 1 94.25 101 ALA A C 1
ATOM 827 O O . ALA A 1 101 ? 9.117 4.965 -6.922 1 94.25 101 ALA A O 1
ATOM 828 N N . ASN A 1 102 ? 8.156 6.793 -7.758 1 92.81 102 ASN A N 1
ATOM 829 C CA . ASN A 1 102 ? 9.43 7.43 -8.078 1 92.81 102 ASN A CA 1
ATOM 830 C C . ASN A 1 102 ? 10.227 7.754 -6.812 1 92.81 102 ASN A C 1
ATOM 832 O O . ASN A 1 102 ? 11.43 7.516 -6.754 1 92.81 102 ASN A O 1
ATOM 836 N N . LEU A 1 103 ? 9.539 8.266 -5.84 1 92.62 103 LEU A N 1
ATOM 837 C CA . LEU A 1 103 ? 10.188 8.57 -4.57 1 92.62 103 LEU A CA 1
ATOM 838 C C . LEU A 1 103 ? 10.688 7.301 -3.895 1 92.62 103 LEU A C 1
ATOM 840 O O . LEU A 1 103 ? 11.789 7.281 -3.338 1 92.62 103 LEU A O 1
ATOM 844 N N . GLU A 1 104 ? 9.867 6.309 -3.924 1 94.62 104 GLU A N 1
ATOM 845 C CA . GLU A 1 104 ? 10.242 5.031 -3.324 1 94.62 104 GLU A CA 1
ATOM 846 C C . GLU A 1 104 ? 11.516 4.48 -3.951 1 94.62 104 GLU A C 1
ATOM 848 O O . GLU A 1 104 ? 12.359 3.904 -3.256 1 94.62 104 GLU A O 1
ATOM 853 N N . PHE A 1 105 ? 11.633 4.633 -5.242 1 92.31 105 PHE A N 1
ATOM 854 C CA . PHE A 1 105 ? 12.828 4.176 -5.941 1 92.31 105 PHE A CA 1
ATOM 855 C C . PHE A 1 105 ? 14.078 4.781 -5.324 1 92.31 105 PHE A C 1
ATOM 857 O O . PHE A 1 105 ? 15.023 4.066 -4.992 1 92.31 105 PHE A O 1
ATOM 864 N N . PHE A 1 106 ? 14.062 6.035 -5.07 1 91.94 106 PHE A N 1
ATOM 865 C CA . PHE A 1 106 ? 15.219 6.734 -4.512 1 91.94 106 PHE A CA 1
ATOM 866 C C . PHE A 1 106 ? 15.406 6.371 -3.043 1 91.94 106 PHE A C 1
ATOM 868 O O . PHE A 1 106 ? 16.531 6.184 -2.584 1 91.94 106 PHE A O 1
ATOM 875 N N . ASN A 1 107 ? 14.266 6.273 -2.307 1 93.12 107 ASN A N 1
ATOM 876 C CA . ASN A 1 107 ? 14.367 5.887 -0.903 1 93.12 107 ASN A CA 1
ATOM 877 C C . ASN A 1 107 ? 15.008 4.512 -0.746 1 93.12 107 ASN A C 1
ATOM 879 O O . ASN A 1 107 ? 15.797 4.293 0.177 1 93.12 107 ASN A O 1
ATOM 883 N N . LYS A 1 108 ? 14.688 3.641 -1.629 1 93 108 LYS A N 1
ATOM 884 C CA . LYS A 1 108 ? 15.227 2.287 -1.566 1 93 108 LYS A CA 1
ATOM 885 C C . LYS A 1 108 ? 16.734 2.279 -1.842 1 93 108 LYS A C 1
ATOM 887 O O . LYS A 1 108 ? 17.453 1.452 -1.297 1 93 108 LYS A O 1
ATOM 892 N N . GLN A 1 109 ? 17.188 3.184 -2.666 1 92.19 109 GLN A N 1
ATOM 893 C CA . GLN A 1 109 ? 18.609 3.301 -2.928 1 92.19 109 GLN A CA 1
ATOM 894 C C . GLN A 1 109 ? 19.359 3.811 -1.697 1 92.19 109 GLN A C 1
ATOM 896 O O . GLN A 1 109 ? 20.5 3.402 -1.436 1 92.19 109 GLN A O 1
ATOM 901 N N . LEU A 1 110 ? 18.688 4.656 -0.962 1 92.94 110 LEU A N 1
ATOM 902 C CA . LEU A 1 110 ? 19.281 5.277 0.212 1 92.94 110 LEU A CA 1
ATOM 903 C C . LEU A 1 110 ? 19.156 4.371 1.432 1 92.94 110 LEU A C 1
ATOM 905 O O . LEU A 1 110 ? 20 4.414 2.328 1 92.94 110 LEU A O 1
ATOM 909 N N . ALA A 1 111 ? 18.078 3.623 1.487 1 92.88 111 ALA A N 1
ATOM 910 C CA . ALA A 1 111 ? 17.75 2.773 2.633 1 92.88 111 ALA A CA 1
ATOM 911 C C . ALA A 1 111 ? 16.984 1.532 2.197 1 92.88 111 ALA A C 1
ATOM 913 O O . ALA A 1 111 ? 15.758 1.482 2.318 1 92.88 111 ALA A O 1
ATOM 914 N N . ASP A 1 112 ? 17.688 0.498 1.913 1 90.62 112 ASP A N 1
ATOM 915 C CA . ASP A 1 112 ? 17.062 -0.7 1.365 1 90.62 112 ASP A CA 1
ATOM 916 C C . ASP A 1 112 ? 16.406 -1.524 2.465 1 90.62 112 ASP A C 1
ATOM 918 O O . ASP A 1 112 ? 15.68 -2.479 2.18 1 90.62 112 ASP A O 1
ATOM 922 N N . ASP A 1 113 ? 16.578 -1.033 3.658 1 93.31 113 ASP A N 1
ATOM 923 C CA . ASP A 1 113 ? 16.031 -1.77 4.789 1 93.31 113 ASP A CA 1
ATOM 924 C C . ASP A 1 113 ? 14.672 -1.197 5.211 1 93.31 113 ASP A C 1
ATOM 926 O O . ASP A 1 113 ? 14.047 -1.696 6.148 1 93.31 113 ASP A O 1
ATOM 930 N N . ILE A 1 114 ? 14.219 -0.13 4.543 1 96.25 114 ILE A N 1
ATOM 931 C CA . ILE A 1 114 ? 12.93 0.477 4.867 1 96.25 114 ILE A CA 1
ATOM 932 C C . ILE A 1 114 ? 11.922 0.16 3.766 1 96.25 114 ILE A C 1
ATOM 934 O O . ILE A 1 114 ? 12.188 0.385 2.584 1 96.25 114 ILE A O 1
ATOM 938 N N . GLU A 1 115 ? 10.82 -0.333 4.148 1 97.25 115 GLU A N 1
ATOM 939 C CA . GLU A 1 115 ? 9.758 -0.717 3.221 1 97.25 115 GLU A CA 1
ATOM 940 C C . GLU A 1 115 ? 8.68 0.36 3.139 1 97.25 115 GLU A C 1
ATOM 942 O O . GLU A 1 115 ? 8.352 0.991 4.145 1 97.25 115 GLU A O 1
ATOM 947 N N . THR A 1 116 ? 8.164 0.563 1.948 1 97.94 116 THR A N 1
ATOM 948 C CA . THR A 1 116 ? 7.047 1.487 1.785 1 97.94 116 THR A CA 1
ATOM 949 C C . THR A 1 116 ? 5.73 0.727 1.65 1 97.94 116 THR A C 1
ATOM 951 O O . THR A 1 116 ? 5.621 -0.194 0.838 1 97.94 116 THR A O 1
ATOM 954 N N . VAL A 1 117 ? 4.816 1.112 2.449 1 98.62 117 VAL A N 1
ATOM 955 C CA . VAL A 1 117 ? 3.467 0.558 2.453 1 98.62 117 VAL A CA 1
ATOM 956 C C . VAL A 1 117 ? 2.469 1.628 2.02 1 98.62 117 VAL A C 1
ATOM 958 O O . VAL A 1 117 ? 2.473 2.742 2.547 1 98.62 117 VAL A O 1
ATOM 961 N N . TYR A 1 118 ? 1.604 1.222 1.077 1 98.69 118 TYR A N 1
ATOM 962 C CA . TYR A 1 118 ? 0.607 2.164 0.583 1 98.69 118 TYR A CA 1
ATOM 963 C C . TYR A 1 118 ? -0.784 1.801 1.089 1 98.69 118 TYR A C 1
ATOM 965 O O . TYR A 1 118 ? -1.149 0.623 1.129 1 98.69 118 TYR A O 1
ATOM 973 N N . LEU A 1 119 ? -1.521 2.809 1.418 1 98.31 119 LEU A N 1
ATOM 974 C CA . LEU A 1 119 ? -2.947 2.709 1.706 1 98.31 119 LEU A CA 1
ATOM 975 C C . LEU A 1 119 ? -3.754 3.621 0.787 1 98.31 119 LEU A C 1
ATOM 977 O O . LEU A 1 119 ? -3.354 4.758 0.53 1 98.31 119 LEU A O 1
ATOM 981 N N . SER A 1 120 ? -4.793 3.135 0.285 1 96.88 120 SER A N 1
ATOM 982 C CA . SER A 1 120 ? -5.652 3.984 -0.534 1 96.88 120 SER A CA 1
ATOM 983 C C . SER A 1 120 ? -6.535 4.879 0.332 1 96.88 120 SER A C 1
ATOM 985 O O . SER A 1 120 ? -7.059 4.434 1.355 1 96.88 120 SER A O 1
ATOM 987 N N . THR A 1 121 ? -6.668 6.039 -0.053 1 94.56 121 THR A N 1
ATOM 988 C CA . THR A 1 121 ? -7.586 6.93 0.652 1 94.56 121 THR A CA 1
ATOM 989 C C . THR A 1 121 ? -9.031 6.562 0.353 1 94.56 121 THR A C 1
ATOM 991 O O . THR A 1 121 ? -9.383 6.258 -0.791 1 94.56 121 THR A O 1
ATOM 994 N N . SER A 1 122 ? -9.836 6.586 1.345 1 92.19 122 SER A N 1
ATOM 995 C CA . SER A 1 122 ? -11.25 6.312 1.126 1 92.19 122 SER A CA 1
ATOM 996 C C . SER A 1 122 ? -11.82 7.191 0.016 1 92.19 122 SER A C 1
ATOM 998 O O . SER A 1 122 ? -11.492 8.375 -0.074 1 92.19 122 SER A O 1
ATOM 1000 N N . PRO A 1 123 ? -12.648 6.656 -0.745 1 90.06 123 PRO A N 1
ATOM 1001 C CA . PRO A 1 123 ? -13.148 7.391 -1.91 1 90.06 123 PRO A CA 1
ATOM 1002 C C . PRO A 1 123 ? -13.805 8.719 -1.535 1 90.06 123 PRO A C 1
ATOM 1004 O O . PRO A 1 123 ? -13.625 9.719 -2.232 1 90.06 123 PRO A O 1
ATOM 1007 N N . SER A 1 124 ? -14.57 8.766 -0.457 1 92.44 124 SER A N 1
ATOM 1008 C CA . SER A 1 124 ? -15.273 9.969 -0.03 1 92.44 124 SER A CA 1
ATOM 1009 C C . SER A 1 124 ? -14.289 11.055 0.414 1 92.44 124 SER A C 1
ATOM 1011 O O . SER A 1 124 ? -14.641 12.234 0.452 1 92.44 124 SER A O 1
ATOM 1013 N N . LEU A 1 125 ? -13.031 10.664 0.65 1 95.75 125 LEU A N 1
ATOM 1014 C CA . LEU A 1 125 ? -12.031 11.594 1.166 1 95.75 125 LEU A CA 1
ATOM 1015 C C . LEU A 1 125 ? -10.984 11.906 0.105 1 95.75 125 LEU A C 1
ATOM 1017 O O . LEU A 1 125 ? -10.203 12.844 0.258 1 95.75 125 LEU A O 1
ATOM 1021 N N . SER A 1 126 ? -10.969 11.148 -0.972 1 94.38 126 SER A N 1
ATOM 1022 C CA . SER A 1 126 ? -9.906 11.195 -1.97 1 94.38 126 SER A CA 1
ATOM 1023 C C . SER A 1 126 ? -9.805 12.57 -2.613 1 94.38 126 SER A C 1
ATOM 1025 O O . SER A 1 126 ? -8.719 13 -3 1 94.38 126 SER A O 1
ATOM 1027 N N . PRO A 1 127 ? -10.938 13.414 -2.666 1 94.31 127 PRO A N 1
ATOM 1028 C CA . PRO A 1 127 ? -10.805 14.75 -3.266 1 94.31 127 PRO A CA 1
ATOM 1029 C C . PRO A 1 127 ? -10.172 15.758 -2.314 1 94.31 127 PRO A C 1
ATOM 1031 O O . PRO A 1 127 ? -9.805 16.859 -2.734 1 94.31 127 PRO A O 1
ATOM 1034 N N . ILE A 1 128 ? -10.109 15.422 -1.088 1 96.06 128 ILE A N 1
ATOM 1035 C CA . ILE A 1 128 ? -9.641 16.359 -0.075 1 96.06 128 ILE A CA 1
ATOM 1036 C C . ILE A 1 128 ? -8.125 16.469 -0.118 1 96.06 128 ILE A C 1
ATOM 1038 O O . ILE A 1 128 ? -7.426 15.445 -0.12 1 96.06 128 ILE A O 1
ATOM 1042 N N . SER A 1 129 ? -7.629 17.609 -0.191 1 95.56 129 SER A N 1
ATOM 1043 C CA . SER A 1 129 ? -6.199 17.891 -0.123 1 95.56 129 SER A CA 1
ATOM 1044 C C . SER A 1 129 ? -5.934 19.188 0.631 1 95.56 129 SER A C 1
ATOM 1046 O O . SER A 1 129 ? -6.816 20.047 0.742 1 95.56 129 SER A O 1
ATOM 1048 N N . SER A 1 130 ? -4.754 19.297 1.108 1 96.62 130 SER A N 1
ATOM 1049 C CA . SER A 1 130 ? -4.395 20.516 1.812 1 96.62 130 SER A CA 1
ATOM 1050 C C . SER A 1 130 ? -4.496 21.734 0.896 1 96.62 130 SER A C 1
ATOM 1052 O O . SER A 1 130 ? -4.906 22.812 1.329 1 96.62 130 SER A O 1
ATOM 1054 N N . SER A 1 131 ? -4.078 21.578 -0.357 1 95.56 131 SER A N 1
ATOM 1055 C CA . SER A 1 131 ? -4.148 22.672 -1.318 1 95.56 131 SER A CA 1
ATOM 1056 C C . SER A 1 131 ? -5.582 23.156 -1.498 1 95.56 131 SER A C 1
ATOM 1058 O O . SER A 1 131 ? -5.832 24.375 -1.522 1 95.56 131 SER A O 1
ATOM 1060 N N . ARG A 1 132 ? -6.508 22.297 -1.561 1 95.56 132 ARG A N 1
ATOM 1061 C CA . ARG A 1 132 ? -7.91 22.656 -1.714 1 95.56 132 ARG A CA 1
ATOM 1062 C C . ARG A 1 132 ? -8.453 23.312 -0.447 1 95.56 132 ARG A C 1
ATOM 1064 O O . ARG A 1 132 ? -9.234 24.25 -0.518 1 95.56 132 ARG A O 1
ATOM 1071 N N . ILE A 1 133 ? -8.062 22.797 0.674 1 97.94 133 ILE A N 1
ATOM 1072 C CA . ILE A 1 133 ? -8.492 23.375 1.944 1 97.94 133 ILE A CA 1
ATOM 1073 C C . ILE A 1 133 ? -8.047 24.828 2.025 1 97.94 133 ILE A C 1
ATOM 1075 O O . ILE A 1 133 ? -8.836 25.703 2.383 1 97.94 133 ILE A O 1
ATOM 1079 N N . ARG A 1 134 ? -6.812 25.094 1.659 1 97.38 134 ARG A N 1
ATOM 1080 C CA . ARG A 1 134 ? -6.297 26.453 1.69 1 97.38 134 ARG A CA 1
ATOM 1081 C C . ARG A 1 134 ? -7.086 27.359 0.75 1 97.38 134 ARG A C 1
ATOM 1083 O O . ARG A 1 134 ? -7.332 28.531 1.063 1 97.38 134 ARG A O 1
ATOM 1090 N N . GLU A 1 135 ? -7.465 26.812 -0.362 1 96.56 135 GLU A N 1
ATOM 1091 C CA . GLU A 1 135 ? -8.289 27.562 -1.301 1 96.56 135 GLU A CA 1
ATOM 1092 C C . GLU A 1 135 ? -9.633 27.938 -0.681 1 96.56 135 GLU A C 1
ATOM 1094 O O . GLU A 1 135 ? -10.102 29.062 -0.823 1 96.56 135 GLU A O 1
ATOM 1099 N N . LEU A 1 136 ? -10.203 26.984 -0.052 1 96.81 136 LEU A N 1
ATOM 1100 C CA . LEU A 1 136 ? -11.477 27.234 0.608 1 96.81 136 LEU A CA 1
ATOM 1101 C C . LEU A 1 136 ? -11.336 28.297 1.69 1 96.81 136 LEU A C 1
ATOM 1103 O O . LEU A 1 136 ? -12.188 29.188 1.809 1 96.81 136 LEU A O 1
ATOM 1107 N N . ILE A 1 137 ? -10.305 28.219 2.477 1 95.75 137 ILE A N 1
ATOM 1108 C CA . ILE A 1 137 ? -10.039 29.219 3.512 1 95.75 137 ILE A CA 1
ATOM 1109 C C . ILE A 1 137 ? -9.914 30.594 2.881 1 95.75 137 ILE A C 1
ATOM 1111 O O . ILE A 1 137 ? -10.469 31.578 3.389 1 95.75 137 ILE A O 1
ATOM 1115 N N . HIS A 1 138 ? -9.188 30.625 1.759 1 94.44 138 HIS A N 1
ATOM 1116 C CA . HIS A 1 138 ? -8.961 31.875 1.044 1 94.44 138 HIS A CA 1
ATOM 1117 C C . HIS A 1 138 ? -10.273 32.531 0.639 1 94.44 138 HIS A C 1
ATOM 1119 O O . HIS A 1 138 ? -10.438 33.75 0.761 1 94.44 138 HIS A O 1
ATOM 1125 N N . PHE A 1 139 ? -11.195 31.734 0.21 1 95.5 139 PHE A N 1
ATOM 1126 C CA . PHE A 1 139 ? -12.477 32.25 -0.272 1 95.5 139 PHE A CA 1
ATOM 1127 C C . PHE A 1 139 ? -13.484 32.312 0.864 1 95.5 139 PHE A C 1
ATOM 1129 O O . PHE A 1 139 ? -14.672 32.562 0.63 1 95.5 139 PHE A O 1
ATOM 1136 N N . LYS A 1 140 ? -13.039 32.031 2.033 1 94.62 140 LYS A N 1
ATOM 1137 C CA . LYS A 1 140 ? -13.836 32.125 3.248 1 94.62 140 LYS A CA 1
ATOM 1138 C C . LYS A 1 140 ? -15 31.125 3.219 1 94.62 140 LYS A C 1
ATOM 1140 O O . LYS A 1 140 ? -16.094 31.422 3.701 1 94.62 140 LYS A O 1
ATOM 1145 N N . ALA A 1 141 ? -14.75 30.078 2.537 1 95.12 141 ALA A N 1
ATOM 1146 C CA . ALA A 1 141 ? -15.711 28.984 2.535 1 95.12 141 ALA A CA 1
ATOM 1147 C C . ALA A 1 141 ? -15.484 28.047 3.721 1 95.12 141 ALA A C 1
ATOM 1149 O O . ALA A 1 141 ? -14.383 27.984 4.258 1 95.12 141 ALA A O 1
ATOM 1150 N N . SER A 1 142 ? -16.531 27.438 4.129 1 96.06 142 SER A N 1
ATOM 1151 C CA . SER A 1 142 ? -16.438 26.531 5.27 1 96.06 142 SER A CA 1
ATOM 1152 C C . SER A 1 142 ? -15.555 25.328 4.938 1 96.06 142 SER A C 1
ATOM 1154 O O . SER A 1 142 ? -15.711 24.703 3.883 1 96.06 142 SER A O 1
ATOM 1156 N N . VAL A 1 143 ? -14.648 24.938 5.883 1 97.5 143 VAL A N 1
ATOM 1157 C CA . VAL A 1 143 ? -13.773 23.781 5.703 1 97.5 143 VAL A CA 1
ATOM 1158 C C . VAL A 1 143 ? -14.156 22.688 6.691 1 97.5 143 VAL A C 1
ATOM 1160 O O . VAL A 1 143 ? -13.555 21.609 6.703 1 97.5 143 VAL A O 1
ATOM 1163 N N . LYS A 1 144 ? -15.18 22.812 7.477 1 97.31 144 LYS A N 1
ATOM 1164 C CA . LYS A 1 144 ? -15.57 22 8.625 1 97.31 144 LYS A CA 1
ATOM 1165 C C . LYS A 1 144 ? -15.734 20.531 8.227 1 97.31 144 LYS A C 1
ATOM 1167 O O . LYS A 1 144 ? -15.258 19.625 8.93 1 97.31 144 LYS A O 1
ATOM 1172 N N . PRO A 1 145 ? -16.297 20.25 7.074 1 97.06 145 PRO A N 1
ATOM 1173 C CA . PRO A 1 145 ? -16.531 18.844 6.73 1 97.06 145 PRO A CA 1
ATOM 1174 C C . PRO A 1 145 ? -15.258 18.125 6.289 1 97.06 145 PRO A C 1
ATOM 1176 O O . PRO A 1 145 ? -15.234 16.906 6.199 1 97.06 145 PRO A O 1
ATOM 1179 N N . PHE A 1 146 ? -14.18 18.844 6.098 1 98.12 146 PHE A N 1
ATOM 1180 C CA . PHE A 1 146 ? -13.062 18.25 5.367 1 98.12 146 PHE A CA 1
ATOM 1181 C C . PHE A 1 146 ? -11.836 18.141 6.266 1 98.12 146 PHE A C 1
ATOM 1183 O O . PHE A 1 146 ? -10.867 17.469 5.914 1 98.12 146 PHE A O 1
ATOM 1190 N N . VAL A 1 147 ? -11.914 18.797 7.465 1 98.69 147 VAL A N 1
ATOM 1191 C CA . VAL A 1 147 ? -10.734 18.859 8.32 1 98.69 147 VAL A CA 1
ATOM 1192 C C . VAL A 1 147 ? -11.117 18.562 9.766 1 98.69 147 VAL A C 1
ATOM 1194 O O . VAL A 1 147 ? -12.297 18.641 10.125 1 98.69 147 VAL A O 1
ATOM 1197 N N . PRO A 1 148 ? -10.156 18.141 10.562 1 98.44 148 PRO A N 1
ATOM 1198 C CA . PRO A 1 148 ? -10.453 17.953 11.984 1 98.44 148 PRO A CA 1
ATOM 1199 C C . PRO A 1 148 ? -10.781 19.266 12.695 1 98.44 148 PRO A C 1
ATOM 1201 O O . PRO A 1 148 ? -10.477 20.344 12.188 1 98.44 148 PRO A O 1
ATOM 1204 N N . LYS A 1 149 ? -11.359 19.109 13.867 1 98.06 149 LYS A N 1
ATOM 1205 C CA . LYS A 1 149 ? -11.805 20.25 14.648 1 98.06 149 LYS A CA 1
ATOM 1206 C C . LYS A 1 149 ? -10.648 21.188 14.977 1 98.06 149 LYS A C 1
ATOM 1208 O O . LYS A 1 149 ? -10.828 22.406 15.055 1 98.06 149 LYS A O 1
ATOM 1213 N N . SER A 1 150 ? -9.516 20.625 15.172 1 98.31 150 SER A N 1
ATOM 1214 C CA . SER A 1 150 ? -8.336 21.422 15.492 1 98.31 150 SER A CA 1
ATOM 1215 C C . SER A 1 150 ? -8.055 22.453 14.398 1 98.31 150 SER A C 1
ATOM 1217 O O . SER A 1 150 ? -7.676 23.594 14.695 1 98.31 150 SER A O 1
ATOM 1219 N N . VAL A 1 151 ? -8.211 22.094 13.164 1 98.38 151 VAL A N 1
ATOM 1220 C CA . VAL A 1 151 ? -7.961 22.984 12.039 1 98.38 151 VAL A CA 1
ATOM 1221 C C . VAL A 1 151 ? -9.055 24.047 11.969 1 98.38 151 VAL A C 1
ATOM 1223 O O . VAL A 1 151 ? -8.766 25.219 11.742 1 98.38 151 VAL A O 1
ATOM 1226 N N . VAL A 1 152 ? -10.297 23.641 12.18 1 97.75 152 VAL A N 1
ATOM 1227 C CA . VAL A 1 152 ? -11.422 24.562 12.172 1 97.75 152 VAL A CA 1
ATOM 1228 C C . VAL A 1 152 ? -11.172 25.688 13.18 1 97.75 152 VAL A C 1
ATOM 1230 O O . VAL A 1 152 ? -11.336 26.875 12.859 1 97.75 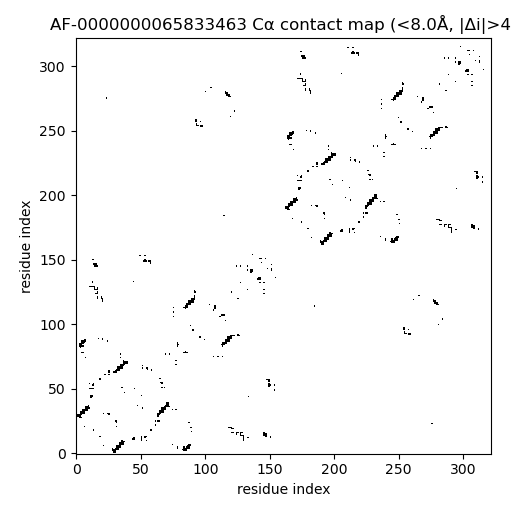152 VAL A O 1
ATOM 1233 N N . ARG A 1 153 ? -10.758 25.297 14.328 1 96.88 153 ARG A N 1
ATOM 1234 C CA . ARG A 1 153 ? -10.516 26.25 15.391 1 96.88 153 ARG A CA 1
ATOM 1235 C C . ARG A 1 153 ? -9.43 27.25 14.984 1 96.88 153 ARG A C 1
ATOM 1237 O O . ARG A 1 153 ? -9.562 28.453 15.227 1 96.88 153 ARG A O 1
ATOM 1244 N N . GLU A 1 154 ? -8.367 26.766 14.383 1 96.06 154 GLU A N 1
ATOM 1245 C CA . GLU A 1 154 ? -7.273 27.641 13.969 1 96.06 154 GLU A CA 1
ATOM 1246 C C . GLU A 1 154 ? -7.719 28.594 12.859 1 96.06 154 GLU A C 1
ATOM 1248 O O . GLU A 1 154 ? -7.32 29.75 12.836 1 96.06 154 GLU A O 1
ATOM 1253 N N . VAL A 1 155 ? -8.477 28.094 11.914 1 95.5 155 VAL A N 1
ATOM 1254 C CA . VAL A 1 155 ? -8.969 28.906 10.805 1 95.5 155 VAL A CA 1
ATOM 1255 C C . VAL A 1 155 ? -9.883 30 11.328 1 95.5 155 VAL A C 1
ATOM 1257 O O . VAL A 1 155 ? -9.836 31.141 10.852 1 95.5 155 VAL A O 1
ATOM 1260 N N . GLU A 1 156 ? -10.703 29.672 12.297 1 94 156 GLU A N 1
ATOM 1261 C CA . GLU A 1 156 ? -11.602 30.656 12.898 1 94 156 GLU A CA 1
ATOM 1262 C C . GLU A 1 156 ? -10.828 31.75 13.617 1 94 156 GLU A C 1
ATOM 1264 O O . GLU A 1 156 ? -11.227 32.938 13.594 1 94 156 GLU A O 1
ATOM 1269 N N . LYS A 1 157 ? -9.781 31.391 14.227 1 92.12 157 LYS A N 1
ATOM 1270 C CA . LYS A 1 157 ? -8.93 32.375 14.906 1 92.12 157 LYS A CA 1
ATOM 1271 C C . LYS A 1 157 ? -8.32 33.344 13.906 1 92.12 157 LYS A C 1
ATOM 1273 O O . LYS A 1 157 ? -8.164 34.531 14.211 1 92.12 157 LYS A O 1
ATOM 1278 N N . MET A 1 158 ? -7.914 32.844 12.781 1 85.31 158 MET A N 1
ATOM 1279 C CA . MET A 1 158 ? -7.309 33.656 11.742 1 85.31 158 MET A CA 1
ATOM 1280 C C . MET A 1 158 ? -8.305 34.688 11.203 1 85.31 158 MET A C 1
ATOM 1282 O O . MET A 1 158 ? -7.918 35.781 10.797 1 85.31 158 MET A O 1
ATOM 1286 N N . SER A 1 159 ? -9.539 34.312 11.117 1 79.25 159 SER A N 1
ATOM 1287 C CA . SER A 1 159 ? -10.57 35.188 10.57 1 79.25 159 SER A CA 1
ATOM 1288 C C . SER A 1 159 ? -10.914 36.281 11.547 1 79.25 159 SER A C 1
ATOM 1290 O O . SER A 1 159 ? -11.43 37.344 11.148 1 79.25 159 SER A O 1
ATOM 1292 N N . GLU A 1 160 ? -10.766 36 12.812 1 75.88 160 GLU A N 1
ATOM 1293 C CA . GLU A 1 160 ? -11.055 37.031 13.828 1 75.88 160 GLU A CA 1
ATOM 1294 C C . GLU A 1 160 ? -9.93 38.031 13.922 1 75.88 160 GLU A C 1
ATOM 1296 O O . GLU A 1 160 ? -10.141 39.156 14.391 1 75.88 160 GLU A O 1
ATOM 1301 N N . GLU A 1 161 ? -8.781 37.812 13.508 1 61.38 161 GLU A N 1
ATOM 1302 C CA . GLU A 1 161 ? -7.68 38.781 13.539 1 61.38 161 GLU A CA 1
ATOM 1303 C C . GLU A 1 161 ? -7.668 39.625 12.281 1 61.38 161 GLU A C 1
ATOM 1305 O O . GLU A 1 161 ? -8.055 39.188 11.203 1 61.38 161 GLU A O 1
ATOM 1310 N N . MET B 1 1 ? -1.713 -8.594 18.938 1 65.62 1 MET B N 1
ATOM 1311 C CA . MET B 1 1 ? -2.57 -9.516 18.188 1 65.62 1 MET B CA 1
ATOM 1312 C C . MET B 1 1 ? -1.898 -9.961 16.891 1 65.62 1 MET B C 1
ATOM 1314 O O . MET B 1 1 ? -1.075 -9.234 16.344 1 65.62 1 MET B O 1
ATOM 1318 N N . THR B 1 2 ? -1.915 -11.242 16.484 1 88.38 2 THR B N 1
ATOM 1319 C CA . THR B 1 2 ? -1.297 -11.82 15.305 1 88.38 2 THR B CA 1
ATOM 1320 C C . THR B 1 2 ? -1.874 -11.203 14.031 1 88.38 2 THR B C 1
ATOM 1322 O O . THR B 1 2 ? -3.094 -11.133 13.867 1 88.38 2 THR B O 1
ATOM 1325 N N . LYS B 1 3 ? -1.132 -10.586 13.234 1 96.31 3 LYS B N 1
ATOM 1326 C CA . LYS B 1 3 ? -1.561 -9.977 11.977 1 96.31 3 LYS B CA 1
ATOM 1327 C C . LYS B 1 3 ? -1.388 -10.945 10.812 1 96.31 3 LYS B C 1
ATOM 1329 O O . LYS B 1 3 ? -0.262 -11.242 10.406 1 96.31 3 LYS B O 1
ATOM 1334 N N . LYS B 1 4 ? -2.512 -11.352 10.258 1 98.44 4 LYS B N 1
ATOM 1335 C CA . LYS B 1 4 ? -2.531 -12.273 9.125 1 98.44 4 LYS B CA 1
ATOM 1336 C C . LYS B 1 4 ? -2.996 -11.562 7.855 1 98.44 4 LYS B C 1
ATOM 1338 O O . LYS B 1 4 ? -3.904 -10.727 7.898 1 98.44 4 LYS B O 1
ATOM 1343 N N . ALA B 1 5 ? -2.414 -11.945 6.785 1 98.75 5 ALA B N 1
ATOM 1344 C CA . ALA B 1 5 ? -2.734 -11.312 5.504 1 98.75 5 ALA B CA 1
ATOM 1345 C C . ALA B 1 5 ? -3.053 -12.367 4.445 1 98.75 5 ALA B C 1
ATOM 1347 O O . ALA B 1 5 ? -2.684 -13.531 4.59 1 98.75 5 ALA B O 1
ATOM 1348 N N . LEU B 1 6 ? -3.783 -11.945 3.461 1 98.62 6 LEU B N 1
ATOM 1349 C CA . LEU B 1 6 ? -4.141 -12.766 2.307 1 98.62 6 LEU B CA 1
ATOM 1350 C C . LEU B 1 6 ? -3.701 -12.094 1.009 1 98.62 6 LEU B C 1
ATOM 1352 O O . LEU B 1 6 ? -4.02 -10.93 0.767 1 98.62 6 LEU B O 1
ATOM 1356 N N . PHE B 1 7 ? -2.891 -12.742 0.204 1 98.56 7 PHE B N 1
ATOM 1357 C CA . PHE B 1 7 ? -2.445 -12.352 -1.129 1 98.56 7 PHE B CA 1
ATOM 1358 C C . PHE B 1 7 ? -3.012 -13.297 -2.186 1 98.56 7 PHE B C 1
ATOM 1360 O O . PHE B 1 7 ? -2.57 -14.438 -2.303 1 98.56 7 PHE B O 1
ATOM 1367 N N . THR B 1 8 ? -3.912 -12.758 -3.01 1 96.69 8 THR B N 1
ATOM 1368 C CA . THR B 1 8 ? -4.648 -13.648 -3.9 1 96.69 8 THR B CA 1
ATOM 1369 C C . THR B 1 8 ? -4.195 -13.461 -5.344 1 96.69 8 THR B C 1
ATOM 1371 O O . THR B 1 8 ? -3.703 -12.391 -5.715 1 96.69 8 THR B O 1
ATOM 1374 N N . GLY B 1 9 ? -4.406 -14.508 -6.113 1 94.56 9 GLY B N 1
ATOM 1375 C CA . GLY B 1 9 ? -4.117 -14.477 -7.539 1 94.56 9 GLY B CA 1
ATOM 1376 C C . GLY B 1 9 ? -4.34 -15.812 -8.219 1 94.56 9 GLY B C 1
ATOM 1377 O O . GLY B 1 9 ? -4.684 -16.797 -7.562 1 94.56 9 GLY B O 1
ATOM 1378 N N . SER B 1 10 ? -4.223 -15.797 -9.523 1 94.75 10 SER B N 1
ATOM 1379 C CA . SER B 1 10 ? -4.305 -17.047 -10.273 1 94.75 10 SER B CA 1
ATOM 1380 C C . SER B 1 10 ? -2.957 -17.766 -10.305 1 94.75 10 SER B C 1
ATOM 1382 O O . SER B 1 10 ? -2.902 -18.984 -10.461 1 94.75 10 SER B O 1
ATOM 1384 N N . PHE B 1 11 ? -1.848 -16.984 -10.266 1 97.56 11 PHE B N 1
ATOM 1385 C CA . PHE B 1 11 ? -0.487 -17.5 -10.266 1 97.56 11 PHE B CA 1
ATOM 1386 C C . PHE B 1 11 ? -0.302 -18.531 -11.375 1 97.56 11 PHE B C 1
ATOM 1388 O O . PHE B 1 11 ? 0.172 -19.641 -11.117 1 97.56 11 PHE B O 1
ATOM 1395 N N . ASP B 1 12 ? -0.555 -18.109 -12.594 1 97.31 12 ASP B N 1
ATOM 1396 C CA . ASP B 1 12 ? -0.559 -19.016 -13.75 1 97.31 12 ASP B CA 1
ATOM 1397 C C . ASP B 1 12 ? 0.437 -18.547 -14.805 1 97.31 12 ASP B C 1
ATOM 1399 O O . ASP B 1 12 ? 0.047 -18.203 -15.93 1 97.31 12 ASP B O 1
ATOM 1403 N N . PRO B 1 13 ? 1.606 -18.547 -14.516 1 98.06 13 PRO B N 1
ATOM 1404 C CA . PRO B 1 13 ? 2.221 -19.109 -13.305 1 98.06 13 PRO B CA 1
ATOM 1405 C C . PRO B 1 13 ? 2.678 -18.016 -12.328 1 98.06 13 PRO B C 1
ATOM 1407 O O . PRO B 1 13 ? 2.527 -16.828 -12.609 1 98.06 13 PRO B O 1
ATOM 1410 N N . VAL B 1 14 ? 3.189 -18.438 -11.188 1 98.56 14 VAL B N 1
ATOM 1411 C CA . VAL B 1 14 ? 3.855 -17.547 -10.242 1 98.56 14 VAL B CA 1
ATOM 1412 C C . VAL B 1 14 ? 5.121 -16.969 -10.875 1 98.56 14 VAL B C 1
ATOM 1414 O O . VAL B 1 14 ? 5.844 -17.672 -11.578 1 98.56 14 VAL B O 1
ATOM 1417 N N . THR B 1 15 ? 5.438 -15.734 -10.688 1 98.5 15 THR B N 1
ATOM 1418 C CA . THR B 1 15 ? 6.594 -15.047 -11.258 1 98.5 15 THR B CA 1
ATOM 1419 C C . THR B 1 15 ? 7.496 -14.508 -10.148 1 98.5 15 THR B C 1
ATOM 1421 O O . THR B 1 15 ? 7.133 -14.539 -8.977 1 98.5 15 THR B O 1
ATOM 1424 N N . ASN B 1 16 ? 8.633 -14.008 -10.57 1 98.31 16 ASN B N 1
ATOM 1425 C CA . ASN B 1 16 ? 9.523 -13.367 -9.609 1 98.31 16 ASN B CA 1
ATOM 1426 C C . ASN B 1 16 ? 8.914 -12.078 -9.062 1 98.31 16 ASN B C 1
ATOM 1428 O O . ASN B 1 16 ? 9.266 -11.633 -7.973 1 98.31 16 ASN B O 1
ATOM 1432 N N . GLY B 1 17 ? 8.031 -11.461 -9.82 1 97.5 17 GLY B N 1
ATOM 1433 C CA . GLY B 1 17 ? 7.285 -10.32 -9.312 1 97.5 17 GLY B CA 1
ATOM 1434 C C . GLY B 1 17 ? 6.395 -10.664 -8.133 1 97.5 17 GLY B C 1
ATOM 1435 O O . GLY B 1 17 ? 6.359 -9.938 -7.145 1 97.5 17 GLY B O 1
ATOM 1436 N N . HIS B 1 18 ? 5.695 -11.781 -8.273 1 98.25 18 HIS B N 1
ATOM 1437 C CA . HIS B 1 18 ? 4.879 -12.258 -7.16 1 98.25 18 HIS B CA 1
ATOM 1438 C C . HIS B 1 18 ? 5.727 -12.531 -5.926 1 98.25 18 HIS B C 1
ATOM 1440 O O . HIS B 1 18 ? 5.359 -12.148 -4.816 1 98.25 18 HIS B O 1
ATOM 1446 N N . LEU B 1 19 ? 6.832 -13.219 -6.125 1 98.12 19 LEU B N 1
ATOM 1447 C CA . LEU B 1 19 ? 7.695 -13.602 -5.02 1 98.12 19 LEU B CA 1
ATOM 1448 C C . LEU B 1 19 ? 8.234 -12.375 -4.289 1 98.12 19 LEU B C 1
ATOM 1450 O O . LEU B 1 19 ? 8.398 -12.398 -3.068 1 98.12 19 LEU B O 1
ATOM 1454 N N . ASP B 1 20 ? 8.5 -11.398 -5.098 1 97.5 20 ASP B N 1
ATOM 1455 C CA . ASP B 1 20 ? 8.953 -10.141 -4.527 1 97.5 20 ASP B CA 1
ATOM 1456 C C . ASP B 1 20 ? 7.934 -9.594 -3.523 1 97.5 20 ASP B C 1
ATOM 1458 O O . ASP B 1 20 ? 8.297 -9.211 -2.41 1 97.5 20 ASP B O 1
ATOM 1462 N N . ILE B 1 21 ? 6.695 -9.57 -3.824 1 98.19 21 ILE B N 1
ATOM 1463 C CA . ILE B 1 21 ? 5.609 -9.086 -2.977 1 98.19 21 ILE B CA 1
ATOM 1464 C C . ILE B 1 21 ? 5.441 -10.008 -1.772 1 98.19 21 ILE B C 1
ATOM 1466 O O . ILE B 1 21 ? 5.285 -9.539 -0.642 1 98.19 21 ILE B O 1
ATOM 1470 N N . ILE B 1 22 ? 5.52 -11.281 -2.02 1 98.56 22 ILE B N 1
ATOM 1471 C CA . ILE B 1 22 ? 5.328 -12.281 -0.972 1 98.56 22 ILE B CA 1
ATOM 1472 C C . ILE B 1 22 ? 6.414 -12.125 0.09 1 98.56 22 ILE B C 1
ATOM 1474 O O . ILE B 1 22 ? 6.129 -12.133 1.289 1 98.56 22 ILE B O 1
ATOM 1478 N N . GLU B 1 23 ? 7.613 -12 -0.363 1 98.06 23 GLU B N 1
ATOM 1479 C CA . GLU B 1 23 ? 8.734 -11.844 0.566 1 98.06 23 GLU B CA 1
ATOM 1480 C C . GLU B 1 23 ? 8.539 -10.617 1.453 1 98.06 23 GLU B C 1
ATOM 1482 O O . GLU B 1 23 ? 8.625 -10.711 2.68 1 98.06 23 GLU B O 1
ATOM 1487 N N . ARG B 1 24 ? 8.242 -9.562 0.873 1 97.62 24 ARG B N 1
ATOM 1488 C CA . ARG B 1 24 ? 8.109 -8.312 1.613 1 97.62 24 ARG B CA 1
ATOM 1489 C C . ARG B 1 24 ? 6.891 -8.344 2.529 1 97.62 24 ARG B C 1
ATOM 1491 O O . ARG B 1 24 ? 6.93 -7.824 3.646 1 97.62 24 ARG B O 1
ATOM 1498 N N . ALA B 1 25 ? 5.82 -8.961 2.07 1 98.38 25 ALA B N 1
ATOM 1499 C CA . ALA B 1 25 ? 4.645 -9.164 2.916 1 98.38 25 ALA B CA 1
ATOM 1500 C C . ALA B 1 25 ? 4.98 -10.039 4.117 1 98.38 25 ALA B C 1
ATOM 1502 O O . ALA B 1 25 ? 4.477 -9.812 5.223 1 98.38 25 ALA B O 1
ATOM 1503 N N . SER B 1 26 ? 5.836 -11.016 3.92 1 98.25 26 SER B N 1
ATOM 1504 C CA . SER B 1 26 ? 6.184 -11.961 4.98 1 98.25 26 SER B CA 1
ATOM 1505 C C . SER B 1 26 ? 6.922 -11.258 6.117 1 98.25 26 SER B C 1
ATOM 1507 O O . SER B 1 26 ? 6.887 -11.719 7.262 1 98.25 26 SER B O 1
ATOM 1509 N N . TYR B 1 27 ? 7.574 -10.141 5.805 1 96.56 27 TYR B N 1
ATOM 1510 C CA . TYR B 1 27 ? 8.242 -9.352 6.832 1 96.56 27 TYR B CA 1
ATOM 1511 C C . TYR B 1 27 ? 7.238 -8.477 7.578 1 96.56 27 TYR B C 1
ATOM 1513 O O . TYR B 1 27 ? 7.438 -8.148 8.75 1 96.56 27 TYR B O 1
ATOM 1521 N N . LEU B 1 28 ? 6.195 -8.164 6.949 1 97.25 28 LEU B N 1
ATOM 1522 C CA . LEU B 1 28 ? 5.234 -7.191 7.453 1 97.25 28 LEU B CA 1
ATOM 1523 C C . LEU B 1 28 ? 4.184 -7.867 8.328 1 97.25 28 LEU B C 1
ATOM 1525 O O . LEU B 1 28 ? 3.707 -7.273 9.305 1 97.25 28 LEU B O 1
ATOM 1529 N N . PHE B 1 29 ? 3.861 -9.109 8.031 1 98.19 29 PHE B N 1
ATOM 1530 C CA . PHE B 1 29 ? 2.76 -9.781 8.703 1 98.19 29 PHE B CA 1
ATOM 1531 C C . PHE B 1 29 ? 3.256 -11.016 9.453 1 98.19 29 PHE B C 1
ATOM 1533 O O . PHE B 1 29 ? 4.305 -11.57 9.117 1 98.19 29 PHE B O 1
ATOM 1540 N N . ASP B 1 30 ? 2.498 -11.414 10.438 1 98.06 30 ASP B N 1
ATOM 1541 C CA . ASP B 1 30 ? 2.842 -12.609 11.203 1 98.06 30 ASP B CA 1
ATOM 1542 C C . ASP B 1 30 ? 2.641 -13.875 10.367 1 98.06 30 ASP B C 1
ATOM 1544 O O . ASP B 1 30 ? 3.355 -14.859 10.539 1 98.06 30 ASP B O 1
ATOM 1548 N N . HIS B 1 31 ? 1.668 -13.836 9.523 1 98.62 31 HIS B N 1
ATOM 1549 C CA . HIS B 1 31 ? 1.408 -14.914 8.57 1 98.62 31 HIS B CA 1
ATOM 1550 C C . HIS B 1 31 ? 0.799 -14.375 7.281 1 98.62 31 HIS B C 1
ATOM 1552 O O . HIS B 1 31 ? -0.046 -13.477 7.316 1 98.62 31 HIS B O 1
ATOM 1558 N N . VAL B 1 32 ? 1.23 -14.875 6.172 1 98.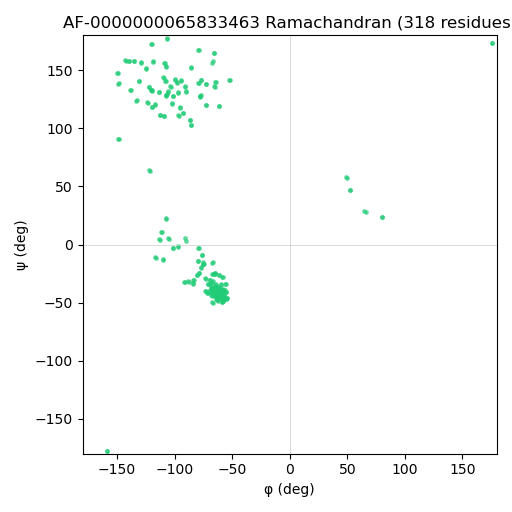75 32 VAL B N 1
ATOM 1559 C CA . VAL B 1 32 ? 0.693 -14.508 4.867 1 98.75 32 VAL B CA 1
ATOM 1560 C C . VAL B 1 32 ? 0.114 -15.742 4.18 1 98.75 32 VAL B C 1
ATOM 1562 O O . VAL B 1 32 ? 0.836 -16.703 3.902 1 98.75 32 VAL B O 1
ATOM 1565 N N . TYR B 1 33 ? -1.145 -15.727 3.91 1 98.75 33 TYR B N 1
ATOM 1566 C CA . TYR B 1 33 ? -1.786 -16.75 3.09 1 98.75 33 TYR B CA 1
ATOM 1567 C C . TYR B 1 33 ? -1.768 -16.359 1.617 1 98.75 33 TYR B C 1
ATOM 1569 O O . TYR B 1 33 ? -2.117 -15.227 1.266 1 98.75 33 TYR B O 1
ATOM 1577 N N . ILE B 1 34 ? -1.376 -17.25 0.803 1 98.69 34 ILE B N 1
ATOM 1578 C CA . ILE B 1 34 ? -1.505 -17.078 -0.641 1 98.69 34 ILE B CA 1
ATOM 1579 C C . ILE B 1 34 ? -2.77 -17.781 -1.131 1 98.69 34 ILE B C 1
ATOM 1581 O O . ILE B 1 34 ? -2.871 -19.016 -1.068 1 98.69 34 ILE B O 1
ATOM 1585 N N . GLY B 1 35 ? -3.705 -17.047 -1.54 1 97.75 35 GLY B N 1
ATOM 1586 C CA . GLY B 1 35 ? -4.93 -17.609 -2.082 1 97.75 35 GLY B CA 1
ATOM 1587 C C . GLY B 1 35 ? -4.844 -17.906 -3.568 1 97.75 35 GLY B C 1
ATOM 1588 O O . GLY B 1 35 ? -4.84 -16.984 -4.391 1 97.75 35 GLY B O 1
ATOM 1589 N N . LEU B 1 36 ? -4.77 -19.078 -3.91 1 97.06 36 LEU B N 1
ATOM 1590 C CA . LEU B 1 36 ? -4.789 -19.547 -5.293 1 97.06 36 LEU B CA 1
ATOM 1591 C C . LEU B 1 36 ? -6.223 -19.734 -5.777 1 97.06 36 LEU B C 1
ATOM 1593 O O . LEU B 1 36 ? -6.855 -20.75 -5.461 1 97.06 36 LEU B O 1
ATOM 1597 N N . PHE B 1 37 ? -6.641 -18.766 -6.562 1 92.94 37 PHE B N 1
ATOM 1598 C CA . PHE B 1 37 ? -8.016 -18.766 -7.035 1 92.94 37 PHE B CA 1
ATOM 1599 C C . PHE B 1 37 ? -8.109 -19.344 -8.445 1 92.94 37 PHE B C 1
ATOM 1601 O O . PHE B 1 37 ? -7.25 -19.078 -9.289 1 92.94 37 PHE B O 1
ATOM 1608 N N . TYR B 1 38 ? -9.141 -20.125 -8.625 1 88.56 38 TYR B N 1
ATOM 1609 C CA . TYR B 1 38 ? -9.352 -20.656 -9.961 1 88.56 38 TYR B CA 1
ATOM 1610 C C . TYR B 1 38 ? -10.836 -20.875 -10.234 1 88.56 38 TYR B C 1
ATOM 1612 O O . TYR B 1 38 ? -11.633 -20.969 -9.297 1 88.56 38 TYR B O 1
ATOM 1620 N N . ASN B 1 39 ? -11.109 -20.688 -11.492 1 83.75 39 ASN B N 1
ATOM 1621 C CA . ASN B 1 39 ? -12.453 -20.938 -12 1 83.75 39 ASN B CA 1
ATOM 1622 C C . ASN B 1 39 ? -12.5 -22.203 -12.844 1 83.75 39 ASN B C 1
ATOM 1624 O O . ASN B 1 39 ? -11.734 -22.344 -13.805 1 83.75 39 ASN B O 1
ATOM 1628 N N . LEU B 1 40 ? -13.375 -23.031 -12.562 1 77.5 40 LEU B N 1
ATOM 1629 C CA . LEU B 1 40 ? -13.477 -24.312 -13.266 1 77.5 40 LEU B CA 1
ATOM 1630 C C . LEU B 1 40 ? -13.812 -24.094 -14.742 1 77.5 40 LEU B C 1
ATOM 1632 O O . LEU B 1 40 ? -13.43 -24.891 -15.594 1 77.5 40 LEU B O 1
ATOM 1636 N N . GLU B 1 41 ? -14.547 -23.125 -14.945 1 79.19 41 GLU B N 1
ATOM 1637 C CA . GLU B 1 41 ? -15 -22.875 -16.312 1 79.19 41 GLU B CA 1
ATOM 1638 C C . GLU B 1 41 ? -13.883 -22.281 -17.156 1 79.19 41 GLU B C 1
ATOM 1640 O O . GLU B 1 41 ? -13.961 -22.281 -18.391 1 79.19 41 GLU B O 1
ATOM 1645 N N . LYS B 1 42 ? -12.914 -21.812 -16.406 1 77.62 42 LYS B N 1
ATOM 1646 C CA . LYS B 1 42 ? -11.805 -21.203 -17.125 1 77.62 42 LYS B CA 1
ATOM 1647 C C . LYS B 1 42 ? -10.555 -22.062 -17.062 1 77.62 42 LYS B C 1
ATOM 1649 O O . LYS B 1 42 ? -10.031 -22.312 -15.969 1 77.62 42 LYS B O 1
ATOM 1654 N N . GLN B 1 43 ? -10.289 -22.562 -18.234 1 81 43 GLN B N 1
ATOM 1655 C CA . GLN B 1 43 ? -9.055 -23.344 -18.281 1 81 43 GLN B CA 1
ATOM 1656 C C . GLN B 1 43 ? -7.824 -22.453 -18.203 1 81 43 GLN B C 1
ATOM 1658 O O . GLN B 1 43 ? -7.695 -21.5 -18.984 1 81 43 GLN B O 1
ATOM 1663 N N . GLY B 1 44 ? -6.969 -22.594 -17.219 1 88.88 44 GLY B N 1
ATOM 1664 C CA . GLY B 1 44 ? -5.691 -21.906 -17.156 1 88.88 44 GLY B CA 1
ATOM 1665 C C . GLY B 1 44 ? -4.621 -22.547 -18.016 1 88.88 44 GLY B C 1
ATOM 1666 O O . GLY B 1 44 ? -4.863 -23.578 -18.656 1 88.88 44 GLY B O 1
ATOM 1667 N N . TYR B 1 45 ? -3.531 -21.828 -18.203 1 93.81 45 TYR B N 1
ATOM 1668 C CA . TYR B 1 45 ? -2.393 -22.391 -18.922 1 93.81 45 TYR B CA 1
ATOM 1669 C C . TYR B 1 45 ? -1.835 -23.609 -18.219 1 93.81 45 TYR B C 1
ATOM 1671 O O . TYR B 1 45 ? -1.531 -24.625 -18.875 1 93.81 45 TYR B O 1
ATOM 1679 N N . PHE B 1 46 ? -1.7 -23.578 -16.906 1 95.75 46 PHE B N 1
ATOM 1680 C CA . PHE B 1 46 ? -1.317 -24.719 -16.078 1 95.75 46 PHE B CA 1
ATOM 1681 C C . PHE B 1 46 ? -2.512 -25.219 -15.281 1 95.75 46 PHE B C 1
ATOM 1683 O O . PHE B 1 46 ? -3.441 -24.469 -14.992 1 95.75 46 PHE B O 1
ATOM 16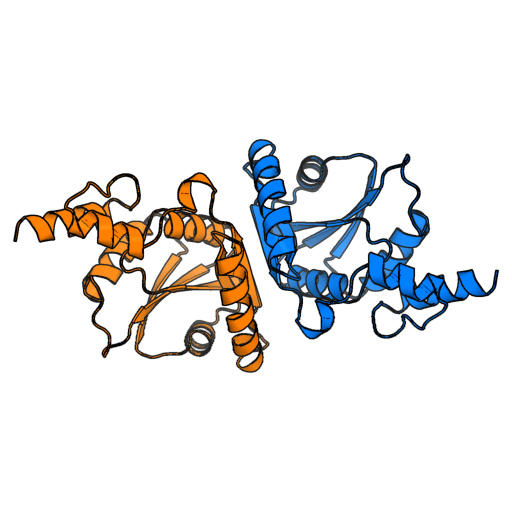90 N N . SER B 1 47 ? -2.473 -26.516 -14.945 1 94.38 47 SER B N 1
ATOM 1691 C CA . SER B 1 47 ? -3.498 -27.047 -14.055 1 94.38 47 SER B CA 1
ATOM 1692 C C . SER B 1 47 ? -3.379 -26.469 -12.656 1 94.38 47 SER B C 1
ATOM 1694 O O . SER B 1 47 ? -2.318 -25.969 -12.273 1 94.38 47 SER B O 1
ATOM 1696 N N . ILE B 1 48 ? -4.477 -26.469 -11.914 1 94.88 48 ILE B N 1
ATOM 1697 C CA . ILE B 1 48 ? -4.484 -25.938 -10.555 1 94.88 48 ILE B CA 1
ATOM 1698 C C . ILE B 1 48 ? -3.459 -26.672 -9.703 1 94.88 48 ILE B C 1
ATOM 1700 O O . ILE B 1 48 ? -2.797 -26.078 -8.852 1 94.88 48 ILE B O 1
ATOM 1704 N N . GLU B 1 49 ? -3.354 -27.953 -9.891 1 95.19 49 GLU B N 1
ATOM 1705 C CA . GLU B 1 49 ? -2.385 -28.75 -9.148 1 95.19 49 GLU B CA 1
ATOM 1706 C C . GLU B 1 49 ? -0.956 -28.312 -9.445 1 95.19 49 GLU B C 1
ATOM 1708 O O . GLU B 1 49 ? -0.128 -28.219 -8.539 1 95.19 49 GLU B O 1
ATOM 1713 N N . CYS B 1 50 ? -0.698 -28.047 -10.711 1 96.31 50 CYS B N 1
ATOM 1714 C CA . CYS B 1 50 ? 0.618 -27.578 -11.133 1 96.31 50 CYS B CA 1
ATOM 1715 C C . CYS B 1 50 ? 0.925 -26.203 -10.562 1 96.31 50 CYS B C 1
ATOM 1717 O O . CYS B 1 50 ? 2.023 -25.969 -10.055 1 96.31 50 CYS B O 1
ATOM 1719 N N . ARG B 1 51 ? -0.041 -25.328 -10.594 1 97.56 51 ARG B N 1
ATOM 1720 C CA . ARG B 1 51 ? 0.127 -23.984 -10.039 1 97.56 51 ARG B CA 1
ATOM 1721 C C . ARG B 1 51 ? 0.415 -24.047 -8.547 1 97.56 51 ARG B C 1
ATOM 1723 O O . ARG B 1 51 ? 1.301 -23.344 -8.055 1 97.56 51 ARG B O 1
ATOM 1730 N N . LYS B 1 52 ? -0.303 -24.891 -7.887 1 97.69 52 LYS B N 1
ATOM 1731 C CA . LYS B 1 52 ? -0.102 -25.047 -6.449 1 97.69 52 LYS B CA 1
ATOM 1732 C C . LYS B 1 52 ? 1.304 -25.562 -6.145 1 97.69 52 LYS B C 1
ATOM 1734 O O . LYS B 1 52 ? 1.988 -25.016 -5.27 1 97.69 52 LYS B O 1
ATOM 1739 N N . LYS B 1 53 ? 1.677 -26.562 -6.844 1 97.75 53 LYS B N 1
ATOM 1740 C CA . LYS B 1 53 ? 2.996 -27.156 -6.652 1 97.75 53 LYS B CA 1
ATOM 1741 C C . LYS B 1 53 ? 4.102 -26.125 -6.875 1 97.75 53 LYS B C 1
ATOM 1743 O O . LYS B 1 53 ? 5.023 -26.016 -6.066 1 97.75 53 LYS B O 1
ATOM 1748 N N . MET B 1 54 ? 3.998 -25.391 -8.008 1 98.31 54 MET B N 1
ATOM 1749 C CA . MET B 1 54 ? 4.984 -24.359 -8.32 1 98.31 54 MET B CA 1
ATOM 1750 C C . MET B 1 54 ? 5.051 -23.312 -7.211 1 98.31 54 MET B C 1
ATOM 1752 O O . MET B 1 54 ? 6.141 -22.906 -6.797 1 98.31 54 MET B O 1
ATOM 1756 N N . LEU B 1 55 ? 3.914 -22.953 -6.75 1 98.19 55 LEU B N 1
ATOM 1757 C CA . LEU B 1 55 ? 3.818 -21.922 -5.723 1 98.19 55 LEU B CA 1
ATOM 1758 C C . LEU B 1 55 ? 4.41 -22.406 -4.406 1 98.19 55 LEU B C 1
ATOM 1760 O O . LEU B 1 55 ? 5.215 -21.703 -3.787 1 98.19 55 LEU B O 1
ATOM 1764 N N . GLU B 1 56 ? 4.012 -23.578 -3.973 1 98.44 56 GLU B N 1
ATOM 1765 C CA . GLU B 1 56 ? 4.484 -24.125 -2.709 1 98.44 56 GLU B CA 1
ATOM 1766 C C . GLU B 1 56 ? 6.004 -24.266 -2.701 1 98.44 56 GLU B C 1
ATOM 1768 O O . GLU B 1 56 ? 6.652 -23.969 -1.694 1 98.44 56 GLU B O 1
ATOM 1773 N N . GLU B 1 57 ? 6.512 -24.719 -3.748 1 98.44 57 GLU B N 1
ATOM 1774 C CA . GLU B 1 57 ? 7.965 -24.844 -3.846 1 98.44 57 GLU B CA 1
ATOM 1775 C C . GLU B 1 57 ? 8.633 -23.469 -3.834 1 98.44 57 GLU B C 1
ATOM 1777 O O . GLU B 1 57 ? 9.695 -23.297 -3.229 1 98.44 57 GLU B O 1
ATOM 1782 N N . ALA B 1 58 ? 8.016 -22.516 -4.543 1 98.44 58 ALA B N 1
ATOM 1783 C CA . ALA B 1 58 ? 8.594 -21.188 -4.68 1 98.44 58 ALA B CA 1
ATOM 1784 C C . ALA B 1 58 ? 8.648 -20.469 -3.332 1 98.44 58 ALA B C 1
ATOM 1786 O O . ALA B 1 58 ? 9.492 -19.594 -3.119 1 98.44 58 ALA B O 1
ATOM 1787 N N . ILE B 1 59 ? 7.785 -20.844 -2.371 1 98.44 59 ILE B N 1
ATOM 1788 C CA . ILE B 1 59 ? 7.688 -20.062 -1.141 1 98.44 59 ILE B CA 1
ATOM 1789 C C . ILE B 1 59 ? 8.242 -20.875 0.027 1 98.44 59 ILE B C 1
ATOM 1791 O O . ILE B 1 59 ? 8.062 -20.516 1.189 1 98.44 59 ILE B O 1
ATOM 1795 N N . ARG B 1 60 ? 8.867 -21.938 -0.229 1 97.69 60 ARG B N 1
ATOM 1796 C CA . ARG B 1 60 ? 9.305 -22.891 0.794 1 97.69 60 ARG B CA 1
ATOM 1797 C C . ARG B 1 60 ? 10.227 -22.219 1.807 1 97.69 60 ARG B C 1
ATOM 1799 O O . ARG B 1 60 ? 10.273 -22.625 2.973 1 97.69 60 ARG B O 1
ATOM 1806 N N . GLN B 1 61 ? 10.922 -21.234 1.438 1 97.5 61 GLN B N 1
ATOM 1807 C CA . GLN B 1 61 ? 11.891 -20.562 2.301 1 97.5 61 GLN B CA 1
ATOM 1808 C C . GLN B 1 61 ? 11.188 -19.688 3.338 1 97.5 61 GLN B C 1
ATOM 1810 O O . GLN B 1 61 ? 11.805 -19.266 4.32 1 97.5 61 GLN B O 1
ATOM 1815 N N . PHE B 1 62 ? 9.969 -19.406 3.117 1 98.06 62 PHE B N 1
ATOM 1816 C CA . PHE B 1 62 ? 9.219 -18.562 4.039 1 98.06 62 PHE B CA 1
ATOM 1817 C C . PHE B 1 62 ? 8.43 -19.406 5.031 1 98.06 62 PHE B C 1
ATOM 1819 O O . PHE B 1 62 ? 7.449 -20.047 4.664 1 98.06 62 PHE B O 1
ATOM 1826 N N . LYS B 1 63 ? 8.711 -19.266 6.242 1 97.88 63 LYS B N 1
ATOM 1827 C CA . LYS B 1 63 ? 8.117 -20.109 7.273 1 97.88 63 LYS B CA 1
ATOM 1828 C C . LYS B 1 63 ? 6.703 -19.656 7.613 1 97.88 63 LYS B C 1
ATOM 1830 O O . LYS B 1 63 ? 5.895 -20.438 8.117 1 97.88 63 LYS B O 1
ATOM 1835 N N . ASN B 1 64 ? 6.465 -18.438 7.371 1 98.5 64 ASN B N 1
ATOM 1836 C CA . ASN B 1 64 ? 5.172 -17.891 7.77 1 98.5 64 ASN B CA 1
ATOM 1837 C C . ASN B 1 64 ? 4.273 -17.641 6.562 1 98.5 64 ASN B C 1
ATOM 1839 O O . ASN B 1 64 ? 3.426 -16.734 6.59 1 98.5 64 ASN B O 1
ATOM 1843 N N . VAL B 1 65 ? 4.52 -18.312 5.441 1 98.75 65 VAL B N 1
ATOM 1844 C CA . VAL B 1 65 ? 3.701 -18.188 4.238 1 98.75 65 VAL B CA 1
ATOM 1845 C C . VAL B 1 65 ? 3.119 -19.547 3.865 1 98.75 65 VAL B C 1
ATOM 1847 O O . VAL B 1 65 ? 3.826 -20.562 3.887 1 98.75 65 VAL B O 1
ATOM 1850 N N . SER B 1 66 ? 1.848 -19.594 3.568 1 98.5 66 SER B N 1
ATOM 1851 C CA . SER B 1 66 ? 1.222 -20.844 3.168 1 98.5 66 SER B CA 1
ATOM 1852 C C . SER B 1 66 ? 0.226 -20.625 2.033 1 98.5 66 SER B C 1
ATOM 1854 O O . SER B 1 66 ? -0.289 -19.531 1.854 1 98.5 66 SER B O 1
ATOM 1856 N N . VAL B 1 67 ? -0.078 -21.656 1.291 1 98.31 67 VAL B N 1
ATOM 1857 C CA . VAL B 1 67 ? -0.952 -21.578 0.124 1 98.31 67 VAL B CA 1
ATOM 1858 C C . VAL B 1 67 ? -2.326 -22.156 0.474 1 98.31 67 VAL B C 1
ATOM 1860 O O . VAL B 1 67 ? -2.428 -23.188 1.131 1 98.31 67 VAL B O 1
ATOM 1863 N N . LEU B 1 68 ? -3.328 -21.469 0.05 1 97.31 68 LEU B N 1
ATOM 1864 C CA . LEU B 1 68 ? -4.715 -21.906 0.098 1 97.31 68 LEU B CA 1
ATOM 1865 C C . LEU B 1 68 ? -5.316 -21.969 -1.302 1 97.31 68 LEU B C 1
ATOM 1867 O O . LEU B 1 68 ? -5.141 -21.047 -2.096 1 97.31 68 LEU B O 1
ATOM 1871 N N . VAL B 1 69 ? -5.922 -22.984 -1.577 1 95.25 69 VAL B N 1
ATOM 1872 C CA . VAL B 1 69 ? -6.625 -23.094 -2.85 1 95.25 69 VAL B CA 1
ATOM 1873 C C . VAL B 1 69 ? -8.102 -22.766 -2.656 1 95.25 69 VAL B C 1
ATOM 1875 O O . VAL B 1 69 ? -8.742 -23.25 -1.726 1 95.25 69 VAL B O 1
ATOM 1878 N N . ALA B 1 70 ? -8.586 -21.922 -3.471 1 92.38 70 ALA B N 1
ATOM 1879 C CA . ALA B 1 70 ? -9.984 -21.5 -3.371 1 92.38 70 ALA B CA 1
ATOM 1880 C C . ALA B 1 70 ? -10.672 -21.547 -4.73 1 92.38 70 ALA B C 1
ATOM 1882 O O . ALA B 1 70 ? -10.188 -20.969 -5.703 1 92.38 70 ALA B O 1
ATOM 1883 N N . GLN B 1 71 ? -11.742 -22.281 -4.723 1 90.38 71 GLN B N 1
ATOM 1884 C CA . GLN B 1 71 ? -12.523 -22.422 -5.941 1 90.38 71 GLN B CA 1
ATOM 1885 C C . GLN B 1 71 ? -13.781 -21.547 -5.887 1 90.38 71 GLN B C 1
ATOM 1887 O O . GLN B 1 71 ? -14.648 -21.766 -5.039 1 90.38 71 GLN B O 1
ATOM 1892 N N . ASP B 1 72 ? -13.906 -20.688 -6.801 1 86.5 72 ASP B N 1
ATOM 1893 C CA . ASP B 1 72 ? -15.133 -19.906 -6.977 1 86.5 72 ASP B CA 1
ATOM 1894 C C . ASP B 1 72 ? -15.547 -19.234 -5.672 1 86.5 72 ASP B C 1
ATOM 1896 O O . ASP B 1 72 ? -16.688 -19.391 -5.219 1 86.5 72 ASP B O 1
ATOM 1900 N N . ARG B 1 73 ? -14.656 -18.641 -5.031 1 89.75 73 ARG B N 1
ATOM 1901 C CA . ARG B 1 73 ? -14.898 -17.969 -3.756 1 89.75 73 ARG B CA 1
ATOM 1902 C C . ARG B 1 73 ? -14.469 -16.516 -3.805 1 89.75 73 ARG B C 1
ATOM 1904 O O . ARG B 1 73 ? -13.555 -16.156 -4.551 1 89.75 73 ARG B O 1
ATOM 1911 N N . LEU B 1 74 ? -15.164 -15.75 -2.992 1 91.94 74 LEU B N 1
ATOM 1912 C CA . LEU B 1 74 ? -14.742 -14.359 -2.846 1 91.94 74 LEU B CA 1
ATOM 1913 C C . LEU B 1 74 ? -13.523 -14.258 -1.938 1 91.94 74 LEU B C 1
ATOM 1915 O O . LEU B 1 74 ? -13.43 -14.969 -0.933 1 91.94 74 LEU B O 1
ATOM 1919 N N . ALA B 1 75 ? -12.641 -13.406 -2.266 1 93.44 75 ALA B N 1
ATOM 1920 C CA . ALA B 1 75 ? -11.445 -13.195 -1.458 1 93.44 75 ALA B CA 1
ATOM 1921 C C . ALA B 1 75 ? -11.805 -12.844 -0.017 1 93.44 75 ALA B C 1
ATOM 1923 O O . ALA B 1 75 ? -11.156 -13.305 0.923 1 93.44 75 ALA B O 1
ATOM 1924 N N . VAL B 1 76 ? -12.938 -12.109 0.167 1 96.12 76 VAL B N 1
ATOM 1925 C CA . VAL B 1 76 ? -13.359 -11.664 1.489 1 96.12 76 VAL B CA 1
ATOM 1926 C C . VAL B 1 76 ? -13.781 -12.859 2.332 1 96.12 76 VAL B C 1
ATOM 1928 O O . VAL B 1 76 ? -13.516 -12.906 3.535 1 96.12 76 VAL B O 1
ATOM 1931 N N . ASP B 1 77 ? -14.391 -13.797 1.738 1 95.44 77 ASP B N 1
ATOM 1932 C CA . ASP B 1 77 ? -14.836 -14.992 2.449 1 95.44 77 ASP B CA 1
ATOM 1933 C C . ASP B 1 77 ? -13.648 -15.836 2.904 1 95.44 77 ASP B C 1
ATOM 1935 O O . ASP B 1 77 ? -13.625 -16.328 4.031 1 95.44 77 ASP B O 1
ATOM 1939 N N . LEU B 1 78 ? -12.727 -15.969 2.002 1 95.88 78 LEU B N 1
ATOM 1940 C CA . LEU B 1 78 ? -11.523 -16.719 2.352 1 95.88 78 LEU B CA 1
ATOM 1941 C C . LEU B 1 78 ? -10.758 -16.031 3.482 1 95.88 78 LEU B C 1
ATOM 1943 O O . LEU B 1 78 ? -10.297 -16.688 4.414 1 95.88 78 LEU B O 1
ATOM 1947 N N . ALA B 1 79 ? -10.617 -14.719 3.402 1 97.31 79 ALA B N 1
ATOM 1948 C CA . ALA B 1 79 ? -9.938 -13.961 4.441 1 97.31 79 ALA B CA 1
ATOM 1949 C C . ALA B 1 79 ? -10.586 -14.18 5.805 1 97.31 79 ALA B C 1
ATOM 1951 O O . ALA B 1 79 ? -9.898 -14.43 6.797 1 97.31 79 ALA B O 1
ATOM 1952 N N . ARG B 1 80 ? -11.867 -14.148 5.855 1 95.94 80 ARG B N 1
ATOM 1953 C CA . ARG B 1 80 ? -12.602 -14.344 7.098 1 95.94 80 ARG B CA 1
ATOM 1954 C C . ARG B 1 80 ? -12.383 -15.758 7.645 1 95.94 80 ARG B C 1
ATOM 1956 O O . ARG B 1 80 ? -12.195 -15.938 8.852 1 95.94 80 ARG B O 1
ATOM 1963 N N . GLU B 1 81 ? -12.445 -16.672 6.789 1 96 81 GLU B N 1
ATOM 1964 C CA . GLU B 1 81 ? -12.273 -18.062 7.172 1 96 81 GLU B CA 1
ATOM 1965 C C . GLU B 1 81 ? -10.945 -18.297 7.883 1 96 81 GLU B C 1
ATOM 1967 O O . GLU B 1 81 ? -10.875 -19.031 8.867 1 96 81 GLU B O 1
ATOM 1972 N N . VAL B 1 82 ? -9.914 -17.641 7.418 1 96.81 82 VAL B N 1
ATOM 1973 C CA . VAL B 1 82 ? -8.594 -17.922 7.969 1 96.81 82 VAL B CA 1
ATOM 1974 C C . VAL B 1 82 ? -8.211 -16.828 8.977 1 96.81 82 VAL B C 1
ATOM 1976 O O . VAL B 1 82 ? -7.105 -16.844 9.516 1 96.81 82 VAL B O 1
ATOM 1979 N N . GLY B 1 83 ? -9.062 -15.836 9.133 1 97.06 83 GLY B N 1
ATOM 1980 C CA . GLY B 1 83 ? -8.836 -14.781 10.109 1 97.06 83 GLY B CA 1
ATOM 1981 C C . GLY B 1 83 ? -7.859 -13.727 9.625 1 97.06 83 GLY B C 1
ATOM 1982 O O . GLY B 1 83 ? -7.168 -13.102 10.43 1 97.06 83 GLY B O 1
ATOM 1983 N N . ALA B 1 84 ? -7.711 -13.586 8.328 1 97.81 84 ALA B N 1
ATOM 1984 C CA . ALA B 1 84 ? -6.871 -12.531 7.762 1 97.81 84 ALA B CA 1
ATOM 1985 C C . ALA B 1 84 ? -7.586 -11.188 7.789 1 97.81 84 ALA B C 1
ATOM 1987 O O . ALA B 1 84 ? -8.703 -11.055 7.281 1 97.81 84 ALA B O 1
ATOM 1988 N N . LYS B 1 85 ? -6.941 -10.188 8.328 1 97.75 85 LYS B N 1
ATOM 1989 C CA . LYS B 1 85 ? -7.547 -8.867 8.422 1 97.75 85 LYS B CA 1
ATOM 1990 C C . LYS B 1 85 ? -6.938 -7.914 7.395 1 97.75 85 LYS B C 1
ATOM 1992 O O . LYS B 1 85 ? -7.262 -6.723 7.375 1 97.75 85 LYS B O 1
ATOM 1997 N N . TYR B 1 86 ? -6.09 -8.5 6.578 1 98.31 86 TYR B N 1
ATOM 1998 C CA . TYR B 1 86 ? -5.41 -7.66 5.602 1 98.31 86 TYR B CA 1
ATOM 1999 C C . TYR B 1 86 ? -5.324 -8.352 4.246 1 98.31 86 TYR B C 1
ATOM 2001 O O . TYR B 1 86 ? -5.008 -9.539 4.172 1 98.31 86 TYR B O 1
ATOM 2009 N N . PHE B 1 87 ? -5.648 -7.645 3.238 1 98.31 87 PHE B N 1
ATOM 2010 C CA . PHE B 1 87 ? -5.27 -8.016 1.881 1 98.31 87 PHE B CA 1
ATOM 2011 C C . PHE B 1 87 ? -3.934 -7.395 1.498 1 98.31 87 PHE B C 1
ATOM 2013 O O . PHE B 1 87 ? -3.676 -6.23 1.812 1 98.31 87 PHE B O 1
ATOM 2020 N N . VAL B 1 88 ? -3.098 -8.148 0.891 1 98.62 88 VAL B N 1
ATOM 2021 C CA . VAL B 1 88 ? -1.903 -7.605 0.256 1 98.62 88 VAL B CA 1
ATOM 2022 C C . VAL B 1 88 ? -2.078 -7.602 -1.261 1 98.62 88 VAL B C 1
ATOM 2024 O O . VAL B 1 88 ? -2.527 -8.594 -1.842 1 98.62 88 VAL B O 1
ATOM 2027 N N . ARG B 1 89 ? -1.768 -6.488 -1.834 1 98.19 89 ARG B N 1
ATOM 2028 C CA . ARG B 1 89 ? -1.798 -6.371 -3.289 1 98.19 89 ARG B CA 1
ATOM 2029 C C . ARG B 1 89 ? -0.514 -5.738 -3.812 1 98.19 89 ARG B C 1
ATOM 2031 O O . ARG B 1 89 ? 0.03 -4.82 -3.193 1 98.19 89 ARG B O 1
ATOM 2038 N N . GLY B 1 90 ? -0.068 -6.254 -4.91 1 97.56 90 GLY B N 1
ATOM 2039 C CA . GLY B 1 90 ? 1.068 -5.668 -5.602 1 97.56 90 GLY B CA 1
ATOM 2040 C C . GLY B 1 90 ? 0.665 -4.688 -6.688 1 97.56 90 GLY B C 1
ATOM 2041 O O . GLY B 1 90 ? -0.312 -4.914 -7.406 1 97.56 90 GLY B O 1
ATOM 2042 N N . LEU B 1 91 ? 1.458 -3.641 -6.734 1 97.44 91 LEU B N 1
ATOM 2043 C CA . LEU B 1 91 ? 1.236 -2.652 -7.781 1 97.44 91 LEU B CA 1
ATOM 2044 C C . LEU B 1 91 ? 2.445 -2.561 -8.711 1 97.44 91 LEU B C 1
ATOM 2046 O O . LEU B 1 91 ? 3.547 -2.23 -8.266 1 97.44 91 LEU B O 1
ATOM 2050 N N . ARG B 1 92 ? 2.307 -2.799 -10.016 1 93.75 92 ARG B N 1
ATOM 2051 C CA . ARG B 1 92 ? 3.379 -2.666 -11 1 93.75 92 ARG B CA 1
ATOM 2052 C C . ARG B 1 92 ? 3.391 -1.271 -11.609 1 93.75 92 ARG B C 1
ATOM 2054 O O . ARG B 1 92 ? 4.438 -0.782 -12.039 1 93.75 92 ARG B O 1
ATOM 2061 N N . ASN B 1 93 ? 2.146 -0.708 -11.703 1 94 93 ASN B N 1
ATOM 2062 C CA . ASN B 1 93 ? 1.967 0.597 -12.336 1 94 93 ASN B CA 1
ATOM 2063 C C . ASN B 1 93 ? 0.666 1.26 -11.891 1 94 93 ASN B C 1
ATOM 2065 O O . ASN B 1 93 ? -0.055 0.72 -11.047 1 94 93 ASN B O 1
ATOM 2069 N N . SER B 1 94 ? 0.448 2.426 -12.477 1 95.44 94 SER B N 1
ATOM 2070 C CA . SER B 1 94 ? -0.711 3.215 -12.078 1 95.44 94 SER B CA 1
ATOM 2071 C C . SER B 1 94 ? -2.012 2.553 -12.523 1 95.44 94 SER B C 1
ATOM 2073 O O . SER B 1 94 ? -3.043 2.693 -11.859 1 95.44 94 SER B O 1
ATOM 2075 N N . GLN B 1 95 ? -1.971 1.859 -13.586 1 93.62 95 GLN B N 1
ATOM 2076 C CA . GLN B 1 95 ? -3.154 1.143 -14.047 1 93.62 95 GLN B CA 1
ATOM 2077 C C . GLN B 1 95 ? -3.559 0.053 -13.062 1 93.62 95 GLN B C 1
ATOM 2079 O O . GLN B 1 95 ? -4.746 -0.135 -12.789 1 93.62 95 GLN B O 1
ATOM 2084 N N . ASP B 1 96 ? -2.551 -0.655 -12.555 1 94.94 96 ASP B N 1
ATOM 2085 C CA . ASP B 1 96 ? -2.838 -1.645 -11.523 1 94.94 96 ASP B CA 1
ATOM 2086 C C . ASP B 1 96 ? -3.566 -1.009 -10.344 1 94.94 96 ASP B C 1
ATOM 2088 O O . ASP B 1 96 ? -4.508 -1.593 -9.797 1 94.94 96 ASP B O 1
ATOM 2092 N N . PHE B 1 97 ? -3.139 0.174 -9.977 1 96.62 97 PHE B N 1
ATOM 2093 C CA . PHE B 1 97 ? -3.748 0.823 -8.82 1 96.62 97 PHE B CA 1
ATOM 2094 C C . PHE B 1 97 ? -5.215 1.134 -9.086 1 96.62 97 PHE B C 1
ATOM 2096 O O . PHE B 1 97 ? -6.066 0.921 -8.219 1 96.62 97 PHE B O 1
ATOM 2103 N N . ASP B 1 98 ? -5.48 1.617 -10.25 1 95.75 98 ASP B N 1
ATOM 2104 C CA . ASP B 1 98 ? -6.863 1.946 -10.578 1 95.75 98 ASP B CA 1
ATOM 2105 C C . ASP B 1 98 ? -7.766 0.72 -10.461 1 95.75 98 ASP B C 1
ATOM 2107 O O . ASP B 1 98 ? -8.852 0.796 -9.891 1 95.75 98 ASP B O 1
ATOM 2111 N N . TYR B 1 99 ? -7.266 -0.327 -10.977 1 94.31 99 TYR B N 1
ATOM 2112 C CA . TYR B 1 99 ? -8.023 -1.574 -10.922 1 94.31 99 TYR B CA 1
ATOM 2113 C C . TYR B 1 99 ? -8.219 -2.029 -9.484 1 94.31 99 TYR B C 1
ATOM 2115 O O . TYR B 1 99 ? -9.336 -2.352 -9.078 1 94.31 99 TYR B O 1
ATOM 2123 N N . GLU B 1 100 ? -7.176 -1.997 -8.742 1 95.38 100 GLU B N 1
ATOM 2124 C CA . GLU B 1 100 ? -7.203 -2.473 -7.363 1 95.38 100 GLU B CA 1
ATOM 2125 C C . GLU B 1 100 ? -8.086 -1.583 -6.492 1 95.38 100 GLU B C 1
ATOM 2127 O O . GLU B 1 100 ? -8.773 -2.07 -5.594 1 95.38 100 GLU B O 1
ATOM 2132 N N . ALA B 1 101 ? -7.992 -0.312 -6.707 1 94.25 101 ALA B N 1
ATOM 2133 C CA . ALA B 1 101 ? -8.805 0.625 -5.934 1 94.25 101 ALA B CA 1
ATOM 2134 C C . ALA B 1 101 ? -10.289 0.353 -6.129 1 94.25 101 ALA B C 1
ATOM 2136 O O . ALA B 1 101 ? -11.078 0.452 -5.18 1 94.25 101 ALA B O 1
ATOM 2137 N N . ASN B 1 102 ? -10.68 0.034 -7.332 1 92.81 102 ASN B N 1
ATOM 2138 C CA . ASN B 1 102 ? -12.062 -0.317 -7.609 1 92.81 102 ASN B CA 1
ATOM 2139 C C . ASN B 1 102 ? -12.477 -1.59 -6.875 1 92.81 102 ASN B C 1
ATOM 2141 O O . ASN B 1 102 ? -13.562 -1.652 -6.297 1 92.81 102 ASN B O 1
ATOM 2145 N N . LEU B 1 103 ? -11.617 -2.555 -6.898 1 92.62 103 LEU B N 1
ATOM 2146 C CA . LEU B 1 103 ? -11.883 -3.803 -6.191 1 92.62 103 LEU B CA 1
ATOM 2147 C C . LEU B 1 103 ? -11.969 -3.566 -4.688 1 92.62 103 LEU B C 1
ATOM 2149 O O . LEU B 1 103 ? -12.828 -4.133 -4.012 1 92.62 103 LEU B O 1
ATOM 2153 N N . GLU B 1 104 ? -11.062 -2.785 -4.207 1 94.62 104 GLU B N 1
ATOM 2154 C CA . GLU B 1 104 ? -11.047 -2.469 -2.781 1 94.62 104 GLU B CA 1
ATOM 2155 C C . GLU B 1 104 ? -12.367 -1.828 -2.346 1 94.62 104 GLU B C 1
ATOM 2157 O O . GLU B 1 104 ? -12.859 -2.102 -1.251 1 94.62 104 GLU B O 1
ATOM 2162 N N . PHE B 1 105 ? -12.883 -0.968 -3.18 1 92.31 105 PHE B N 1
ATOM 2163 C CA . PHE B 1 105 ? -14.156 -0.319 -2.883 1 92.31 105 PHE B CA 1
ATOM 2164 C C . PHE B 1 105 ? -15.242 -1.354 -2.598 1 92.31 105 PHE B C 1
ATOM 2166 O O . PHE B 1 105 ? -15.922 -1.278 -1.575 1 92.31 105 PHE B O 1
ATOM 2173 N N . PHE B 1 106 ? -15.32 -2.35 -3.4 1 92 106 PHE B N 1
ATOM 2174 C CA . PHE B 1 106 ? -16.344 -3.385 -3.246 1 92 106 PHE B CA 1
ATOM 2175 C C . PHE B 1 106 ? -16.016 -4.285 -2.059 1 92 106 PHE B C 1
ATOM 2177 O O . PHE B 1 106 ? -16.922 -4.672 -1.306 1 92 106 PHE B O 1
ATOM 2184 N N . ASN B 1 107 ? -14.711 -4.609 -1.904 1 93.06 107 ASN B N 1
ATOM 2185 C CA . ASN B 1 107 ? -14.32 -5.43 -0.762 1 93.06 107 ASN B CA 1
ATOM 2186 C C . ASN B 1 107 ? -14.68 -4.758 0.56 1 93.06 107 ASN B C 1
ATOM 2188 O O . ASN B 1 107 ? -15.102 -5.422 1.505 1 93.06 107 ASN B O 1
ATOM 2192 N N . LYS B 1 108 ? -14.508 -3.488 0.606 1 92.94 108 LYS B N 1
ATOM 2193 C CA . LYS B 1 108 ? -14.805 -2.74 1.826 1 92.94 108 LYS B CA 1
ATOM 2194 C C . LYS B 1 108 ? -16.297 -2.744 2.127 1 92.94 108 LYS B C 1
ATOM 2196 O O . LYS B 1 108 ? -16.703 -2.719 3.291 1 92.94 108 LYS B O 1
ATOM 2201 N N . GLN B 1 109 ? -17.125 -2.781 1.1 1 92.25 109 GLN B N 1
ATOM 2202 C CA . GLN B 1 109 ? -18.562 -2.865 1.296 1 92.25 109 GLN B CA 1
ATOM 2203 C C . GLN B 1 109 ? -18.953 -4.227 1.859 1 92.25 109 GLN B C 1
ATOM 2205 O O . GLN B 1 109 ? -19.891 -4.32 2.672 1 92.25 109 GLN B O 1
ATOM 2210 N N . LEU B 1 110 ? -18.219 -5.219 1.448 1 92.88 110 LEU B N 1
ATOM 2211 C CA . LEU B 1 110 ? -18.516 -6.59 1.849 1 92.88 110 LEU B CA 1
ATOM 2212 C C . LEU B 1 110 ? -17.906 -6.906 3.207 1 92.88 110 LEU B C 1
ATOM 2214 O O . LEU B 1 110 ? -18.438 -7.73 3.957 1 92.88 110 LEU B O 1
ATOM 2218 N N . ALA B 1 111 ? -16.75 -6.32 3.465 1 92.88 111 ALA B N 1
ATOM 2219 C CA . ALA B 1 111 ? -15.984 -6.586 4.68 1 92.88 111 ALA B CA 1
ATOM 2220 C C . ALA B 1 111 ? -15.203 -5.352 5.121 1 92.88 111 ALA B C 1
ATOM 2222 O O . ALA B 1 111 ? -14.008 -5.234 4.852 1 92.88 111 ALA B O 1
ATOM 2223 N N . ASP B 1 112 ? -15.812 -4.566 5.949 1 90.75 112 ASP B N 1
ATOM 2224 C CA . ASP B 1 112 ? -15.219 -3.293 6.34 1 90.75 112 ASP B CA 1
ATOM 2225 C C . ASP B 1 112 ? -14.141 -3.494 7.398 1 90.75 112 ASP B C 1
ATOM 2227 O O . ASP B 1 112 ? -13.406 -2.561 7.73 1 90.75 112 ASP B O 1
ATOM 2231 N N . ASP B 1 113 ? -14.008 -4.738 7.789 1 93.38 113 ASP B N 1
ATOM 2232 C CA . ASP B 1 113 ? -13.031 -5.035 8.836 1 93.38 113 ASP B CA 1
ATOM 2233 C C . ASP B 1 113 ? -11.719 -5.523 8.234 1 93.38 113 ASP B C 1
ATOM 2235 O O . ASP B 1 113 ? -10.766 -5.816 8.969 1 93.38 113 ASP B O 1
ATOM 2239 N N . ILE B 1 114 ? -11.656 -5.641 6.898 1 96.19 114 ILE B N 1
ATOM 2240 C CA . ILE B 1 114 ? -10.438 -6.086 6.234 1 96.19 114 ILE B CA 1
ATOM 2241 C C . ILE B 1 114 ? -9.773 -4.91 5.523 1 96.19 114 ILE B C 1
ATOM 2243 O O . ILE B 1 114 ? -10.422 -4.203 4.746 1 96.19 114 ILE B O 1
ATOM 2247 N N . GLU B 1 115 ? -8.547 -4.719 5.785 1 97.25 115 GLU B N 1
ATOM 2248 C CA . GLU B 1 115 ? -7.777 -3.621 5.211 1 97.25 115 GLU B CA 1
ATOM 2249 C C . GLU B 1 115 ? -6.938 -4.098 4.027 1 97.25 115 GLU B C 1
ATOM 2251 O O . GLU B 1 115 ? -6.406 -5.211 4.043 1 97.25 115 GLU B O 1
ATOM 2256 N N . THR B 1 116 ? -6.848 -3.26 3.021 1 97.94 116 THR B N 1
ATOM 2257 C CA . THR B 1 116 ? -5.977 -3.57 1.893 1 97.94 116 THR B CA 1
ATOM 2258 C C . THR B 1 116 ? -4.672 -2.791 1.986 1 97.94 116 THR B C 1
ATOM 2260 O O . THR B 1 116 ? -4.68 -1.573 2.172 1 97.94 116 THR B O 1
ATOM 2263 N N . VAL B 1 117 ? -3.623 -3.512 1.888 1 98.69 117 VAL B N 1
ATOM 2264 C CA . VAL B 1 117 ? -2.271 -2.965 1.897 1 98.69 117 VAL B CA 1
ATOM 2265 C C . VAL B 1 117 ? -1.615 -3.182 0.536 1 98.69 117 VAL B C 1
ATOM 2267 O O . VAL B 1 117 ? -1.614 -4.297 0.011 1 98.69 117 VAL B O 1
ATOM 2270 N N . TYR B 1 118 ? -1.035 -2.086 0.024 1 98.69 118 TYR B N 1
ATOM 2271 C CA . TYR B 1 118 ? -0.383 -2.174 -1.277 1 98.69 118 TYR B CA 1
ATOM 2272 C C . TYR B 1 118 ? 1.133 -2.119 -1.133 1 98.69 118 TYR B C 1
ATOM 2274 O O . TYR B 1 118 ? 1.658 -1.339 -0.335 1 98.69 118 TYR B O 1
ATOM 2282 N N . LEU B 1 119 ? 1.781 -2.916 -1.926 1 98.31 119 LEU B N 1
ATOM 2283 C CA . LEU B 1 119 ? 3.227 -2.863 -2.115 1 98.31 119 LEU B CA 1
ATOM 2284 C C . LEU B 1 119 ? 3.574 -2.645 -3.584 1 98.31 119 LEU B C 1
ATOM 2286 O O . LEU B 1 119 ? 2.957 -3.246 -4.469 1 98.31 119 LEU B O 1
ATOM 2290 N N . SER B 1 120 ? 4.469 -1.801 -3.824 1 96.94 120 SER B N 1
ATOM 2291 C CA . SER B 1 120 ? 4.906 -1.607 -5.203 1 96.94 120 SER B CA 1
ATOM 2292 C C . SER B 1 120 ? 5.875 -2.703 -5.637 1 96.94 120 SER B C 1
ATOM 2294 O O . SER B 1 120 ? 6.738 -3.115 -4.859 1 96.94 120 SER B O 1
ATOM 2296 N N . THR B 1 121 ? 5.723 -3.148 -6.773 1 94.69 121 THR B N 1
ATOM 2297 C CA . THR B 1 121 ? 6.676 -4.117 -7.312 1 94.69 121 THR B CA 1
ATOM 2298 C C . THR B 1 121 ? 8 -3.439 -7.652 1 94.69 121 THR B C 1
ATOM 2300 O O . THR B 1 121 ? 8.016 -2.334 -8.203 1 94.69 121 THR B O 1
ATOM 2303 N N . SER B 1 122 ? 9.047 -4.07 -7.344 1 92.12 122 SER B N 1
ATOM 2304 C CA . SER B 1 122 ? 10.359 -3.523 -7.695 1 92.12 122 SER B CA 1
ATOM 2305 C C . SER B 1 122 ? 10.43 -3.174 -9.18 1 92.12 122 SER B C 1
ATOM 2307 O O . SER B 1 122 ? 9.922 -3.918 -10.023 1 92.12 122 SER B O 1
ATOM 2309 N N . PRO B 1 123 ? 11.055 -2.139 -9.469 1 90.06 123 PRO B N 1
ATOM 2310 C CA . PRO B 1 123 ? 11.062 -1.66 -10.852 1 90.06 123 PRO B CA 1
ATOM 2311 C C . PRO B 1 123 ? 11.609 -2.699 -11.828 1 90.06 123 PRO B C 1
ATOM 2313 O O . PRO B 1 123 ? 11.086 -2.838 -12.945 1 90.06 123 PRO B O 1
ATOM 2316 N N . SER B 1 124 ? 12.641 -3.436 -11.461 1 92.38 124 SER B N 1
ATOM 2317 C CA . SER B 1 124 ? 13.258 -4.43 -12.336 1 92.38 124 SER B CA 1
ATOM 2318 C C . SER B 1 124 ? 12.312 -5.602 -12.594 1 92.38 124 SER B C 1
ATOM 2320 O O . SER B 1 124 ? 12.484 -6.34 -13.562 1 92.38 124 SER B O 1
ATOM 2322 N N . LEU B 1 125 ? 11.266 -5.715 -11.781 1 95.75 125 LEU B N 1
ATOM 2323 C CA . LEU B 1 125 ? 10.344 -6.844 -11.867 1 95.75 125 LEU B CA 1
ATOM 2324 C C . LEU B 1 125 ? 8.992 -6.398 -12.406 1 95.75 125 LEU B C 1
ATOM 2326 O O . LEU B 1 125 ? 8.164 -7.23 -12.789 1 95.75 125 LEU B O 1
ATOM 2330 N N . SER B 1 126 ? 8.75 -5.102 -12.461 1 94.44 126 SER B N 1
ATOM 2331 C CA . SER B 1 126 ? 7.438 -4.535 -12.75 1 94.44 126 SER B CA 1
ATOM 2332 C C . SER B 1 126 ? 6.945 -4.953 -14.133 1 94.44 126 SER B C 1
ATOM 2334 O O . SER B 1 126 ? 5.742 -5.109 -14.344 1 94.44 126 SER B O 1
ATOM 2336 N N . PRO B 1 127 ? 7.871 -5.285 -15.141 1 94.25 127 PRO B N 1
ATOM 2337 C CA . PRO B 1 127 ? 7.367 -5.707 -16.453 1 94.25 127 PRO B CA 1
ATOM 2338 C C . PRO B 1 127 ? 6.918 -7.168 -16.469 1 94.25 127 PRO B C 1
ATOM 2340 O O . PRO B 1 127 ? 6.277 -7.609 -17.422 1 94.25 127 PRO B O 1
ATOM 2343 N N . ILE B 1 128 ? 7.285 -7.891 -15.484 1 96.06 128 ILE B N 1
ATOM 2344 C CA . ILE B 1 128 ? 7.023 -9.32 -15.461 1 96.06 128 ILE B CA 1
ATOM 2345 C C . ILE B 1 128 ? 5.562 -9.578 -15.086 1 96.06 128 ILE B C 1
ATOM 2347 O O . ILE B 1 128 ? 5.059 -9.023 -14.109 1 96.06 128 ILE B O 1
ATOM 2351 N N . SER B 1 129 ? 4.902 -10.32 -15.852 1 95.56 129 SER B N 1
ATOM 2352 C CA . SER B 1 129 ? 3.537 -10.766 -15.586 1 95.56 129 SER B CA 1
ATOM 2353 C C . SER B 1 129 ? 3.324 -12.203 -16.047 1 95.56 129 SER B C 1
ATOM 2355 O O . SER B 1 129 ? 4.066 -12.703 -16.906 1 95.56 129 SER B O 1
ATOM 2357 N N . SER B 1 130 ? 2.352 -12.797 -15.477 1 96.62 130 SER B N 1
ATOM 2358 C CA . SER B 1 130 ? 2.049 -14.164 -15.883 1 96.62 130 SER B CA 1
ATOM 2359 C C . SER B 1 130 ? 1.693 -14.234 -17.359 1 96.62 130 SER B C 1
ATOM 2361 O O . SER B 1 130 ? 2.059 -15.195 -18.047 1 96.62 130 SER B O 1
ATOM 2363 N N . SER B 1 131 ? 0.935 -13.258 -17.859 1 95.56 131 SER B N 1
ATOM 2364 C CA . SER B 1 131 ? 0.554 -13.227 -19.266 1 95.56 131 SER B CA 1
ATOM 2365 C C . SER B 1 131 ? 1.781 -13.195 -20.172 1 95.56 131 SER B C 1
ATOM 2367 O O . SER B 1 131 ? 1.84 -13.914 -21.172 1 95.56 131 SER B O 1
ATOM 2369 N N . ARG B 1 132 ? 2.756 -12.453 -19.828 1 95.56 132 ARG B N 1
ATOM 2370 C CA . ARG B 1 132 ? 3.982 -12.367 -20.609 1 95.56 132 ARG B CA 1
ATOM 2371 C C . ARG B 1 132 ? 4.781 -13.664 -20.531 1 95.56 132 ARG B C 1
ATOM 2373 O O . ARG B 1 132 ? 5.363 -14.102 -21.531 1 95.56 132 ARG B O 1
ATOM 2380 N N . ILE B 1 133 ? 4.824 -14.234 -19.375 1 97.94 133 ILE B N 1
ATOM 2381 C CA . ILE B 1 133 ? 5.531 -15.5 -19.203 1 97.94 133 ILE B CA 1
ATOM 2382 C C . ILE B 1 133 ? 4.926 -16.562 -20.109 1 97.94 133 ILE B C 1
ATOM 2384 O O . ILE B 1 133 ? 5.652 -17.281 -20.812 1 97.94 133 ILE B O 1
ATOM 2388 N N . ARG B 1 134 ? 3.625 -16.625 -20.156 1 97.38 134 ARG B N 1
ATOM 2389 C CA . ARG B 1 134 ? 2.953 -17.609 -21 1 97.38 134 ARG B CA 1
ATOM 2390 C C . ARG B 1 134 ? 3.283 -17.359 -22.484 1 97.38 134 ARG B C 1
ATOM 2392 O O . ARG B 1 134 ? 3.439 -18.312 -23.25 1 97.38 134 ARG B O 1
ATOM 2399 N N . GLU B 1 135 ? 3.373 -16.125 -22.828 1 96.56 135 GLU B N 1
ATOM 2400 C CA . GLU B 1 135 ? 3.758 -15.773 -24.188 1 96.56 135 GLU B CA 1
ATOM 2401 C C . GLU B 1 135 ? 5.156 -16.281 -24.516 1 96.56 135 GLU B C 1
ATOM 2403 O O . GLU B 1 135 ? 5.387 -16.844 -25.594 1 96.56 135 GLU B O 1
ATOM 2408 N N . LEU B 1 136 ? 6.023 -16.078 -23.609 1 96.81 136 LEU B N 1
ATOM 2409 C CA . LEU B 1 136 ? 7.391 -16.547 -23.797 1 96.81 136 LEU B CA 1
ATOM 2410 C C . LEU B 1 136 ? 7.43 -18.062 -23.922 1 96.81 136 LEU B C 1
ATOM 2412 O O . LEU B 1 136 ? 8.133 -18.609 -24.781 1 96.81 136 LEU B O 1
ATOM 2416 N N . ILE B 1 137 ? 6.707 -18.75 -23.109 1 95.81 137 ILE B N 1
ATOM 2417 C CA . ILE B 1 137 ? 6.629 -20.219 -23.172 1 95.81 137 ILE B CA 1
ATOM 2418 C C . ILE B 1 137 ? 6.117 -20.641 -24.547 1 95.81 137 ILE B C 1
ATOM 2420 O O . ILE B 1 137 ? 6.652 -21.578 -25.141 1 95.81 137 ILE B O 1
ATOM 2424 N N . HIS B 1 138 ? 5.094 -19.922 -25 1 94.44 138 HIS B N 1
ATOM 2425 C CA . HIS B 1 138 ? 4.48 -20.219 -26.281 1 94.44 138 HIS B CA 1
ATOM 2426 C C . HIS B 1 138 ? 5.508 -20.141 -27.406 1 94.44 138 HIS B C 1
ATOM 2428 O O . HIS B 1 138 ? 5.52 -21 -28.297 1 94.44 138 HIS B O 1
ATOM 2434 N N . PHE B 1 139 ? 6.359 -19.188 -27.344 1 95.5 139 PHE B N 1
ATOM 2435 C CA . PHE B 1 139 ? 7.348 -18.969 -28.391 1 95.5 139 PHE B CA 1
ATOM 2436 C C . PHE B 1 139 ? 8.633 -19.734 -28.094 1 95.5 139 PHE B C 1
ATOM 2438 O O . PHE B 1 139 ? 9.648 -19.547 -28.766 1 95.5 139 PHE B O 1
ATOM 2445 N N . LYS B 1 140 ? 8.609 -20.469 -27.047 1 94.62 140 LYS B N 1
ATOM 2446 C CA . LYS B 1 140 ? 9.719 -21.328 -26.656 1 94.62 140 LYS B CA 1
ATOM 2447 C C . LYS B 1 140 ? 10.945 -20.5 -26.266 1 94.62 140 LYS B C 1
ATOM 2449 O O . LYS B 1 140 ? 12.078 -20.906 -26.531 1 94.62 140 LYS B O 1
ATOM 2454 N N . ALA B 1 141 ? 10.641 -19.359 -25.812 1 95.06 141 ALA B N 1
ATOM 2455 C CA . ALA B 1 141 ? 11.711 -18.516 -25.281 1 95.06 141 ALA B CA 1
ATOM 2456 C C . ALA B 1 141 ? 11.992 -18.844 -23.812 1 95.06 141 ALA B C 1
ATOM 2458 O O . ALA B 1 141 ? 11.117 -19.359 -23.109 1 95.06 141 ALA B O 1
ATOM 2459 N N . SER B 1 142 ? 13.188 -18.594 -23.438 1 96.12 142 SER B N 1
ATOM 2460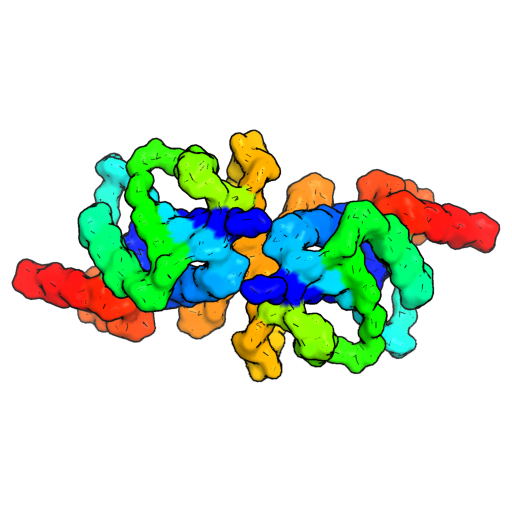 C CA . SER B 1 142 ? 13.562 -18.875 -22.062 1 96.12 142 SER B CA 1
ATOM 2461 C C . SER B 1 142 ? 12.812 -17.984 -21.078 1 96.12 142 SER B C 1
ATOM 2463 O O . SER B 1 142 ? 12.727 -16.766 -21.281 1 96.12 142 SER B O 1
ATOM 2465 N N . VAL B 1 143 ? 12.312 -18.578 -19.953 1 97.5 143 VAL B N 1
ATOM 2466 C CA . VAL B 1 143 ? 11.602 -17.828 -18.922 1 97.5 143 VAL B CA 1
ATOM 2467 C C . VAL B 1 143 ? 12.422 -17.812 -17.625 1 97.5 143 VAL B C 1
ATOM 2469 O O . VAL B 1 143 ? 12.008 -17.219 -16.641 1 97.5 143 VAL B O 1
ATOM 2472 N N . LYS B 1 144 ? 13.602 -18.328 -17.578 1 97.38 144 LYS B N 1
ATOM 2473 C CA . LYS B 1 144 ? 14.43 -18.609 -16.406 1 97.38 144 LYS B CA 1
ATOM 2474 C C . LYS B 1 144 ? 14.68 -17.359 -15.594 1 97.38 144 LYS B C 1
ATOM 2476 O O . LYS B 1 144 ? 14.57 -17.375 -14.367 1 97.38 144 LYS B O 1
ATOM 2481 N N . PRO B 1 145 ? 14.906 -16.234 -16.219 1 97.12 145 PRO B N 1
ATOM 2482 C CA . PRO B 1 145 ? 15.219 -15.047 -15.438 1 97.12 145 PRO B CA 1
ATOM 2483 C C . PRO B 1 145 ? 13.992 -14.438 -14.766 1 97.12 145 PRO B C 1
ATOM 2485 O O . PRO B 1 145 ? 14.117 -13.586 -13.883 1 97.12 145 PRO B O 1
ATOM 2488 N N . PHE B 1 146 ? 12.82 -14.898 -15.086 1 98.12 146 PHE B N 1
ATOM 2489 C CA . PHE B 1 146 ? 11.625 -14.141 -14.734 1 98.12 146 PHE B CA 1
ATOM 2490 C C . PHE B 1 146 ? 10.758 -14.914 -13.75 1 98.12 146 PHE B C 1
ATOM 2492 O O . PHE B 1 146 ? 9.836 -14.352 -13.148 1 98.12 146 PHE B O 1
ATOM 2499 N N . VAL B 1 147 ? 11.102 -16.219 -13.57 1 98.69 147 VAL B N 1
ATOM 2500 C CA . VAL B 1 147 ? 10.234 -17.078 -12.766 1 98.69 147 VAL B CA 1
ATOM 2501 C C . VAL B 1 147 ? 11.086 -17.922 -11.812 1 98.69 147 VAL B C 1
ATOM 2503 O O . VAL B 1 147 ? 12.289 -18.078 -12.016 1 98.69 147 VAL B O 1
ATOM 2506 N N . PRO B 1 148 ? 10.469 -18.391 -10.734 1 98.44 148 PRO B N 1
ATOM 2507 C CA . PRO B 1 148 ? 11.211 -19.297 -9.852 1 98.44 148 PRO B CA 1
ATOM 2508 C C . PRO B 1 148 ? 11.555 -20.625 -10.531 1 98.44 148 PRO B C 1
ATOM 2510 O O . PRO B 1 148 ? 10.953 -20.984 -11.547 1 98.44 148 PRO B O 1
ATOM 2513 N N . LYS B 1 149 ? 12.484 -21.328 -9.898 1 98.06 149 LYS B N 1
ATOM 2514 C CA . LYS B 1 149 ? 12.984 -22.578 -10.438 1 98.06 149 LYS B CA 1
ATOM 2515 C C . LYS B 1 149 ? 11.859 -23.594 -10.602 1 98.06 149 LYS B C 1
ATOM 2517 O O . LYS B 1 149 ? 11.875 -24.406 -11.531 1 98.06 149 LYS B O 1
ATOM 2522 N N . SER B 1 150 ? 10.93 -23.547 -9.711 1 98.31 150 SER B N 1
ATOM 2523 C CA . SER B 1 150 ? 9.805 -24.469 -9.773 1 98.31 150 SER B CA 1
ATOM 2524 C C . SER B 1 150 ? 9.055 -24.344 -11.102 1 98.31 150 SER B C 1
ATOM 2526 O O . SER B 1 150 ? 8.633 -25.359 -11.672 1 98.31 150 SER B O 1
ATOM 2528 N N . VAL B 1 151 ? 8.867 -23.156 -11.594 1 98.38 151 VAL B N 1
ATOM 2529 C CA . VAL B 1 151 ? 8.164 -22.922 -12.852 1 98.38 151 VAL B CA 1
ATOM 2530 C C . VAL B 1 151 ? 9.016 -23.391 -14.023 1 98.38 151 VAL B C 1
ATOM 2532 O O . VAL B 1 151 ? 8.508 -24.016 -14.961 1 98.38 151 VAL B O 1
ATOM 2535 N N . VAL B 1 152 ? 10.32 -23.109 -13.977 1 97.81 152 VAL B N 1
ATOM 2536 C CA . VAL B 1 152 ? 11.242 -23.531 -15.023 1 97.81 152 VAL B CA 1
ATOM 2537 C C . VAL B 1 152 ? 11.148 -25.047 -15.203 1 97.81 152 VAL B C 1
ATOM 2539 O O . VAL B 1 152 ? 11.039 -25.547 -16.328 1 97.81 152 VAL B O 1
ATOM 2542 N N . ARG B 1 153 ? 11.172 -25.719 -14.109 1 96.94 153 ARG B N 1
ATOM 2543 C CA . ARG B 1 153 ? 11.125 -27.188 -14.141 1 96.94 153 ARG B CA 1
ATOM 2544 C C . ARG B 1 153 ? 9.844 -27.672 -14.797 1 96.94 153 ARG B C 1
ATOM 2546 O O . ARG B 1 153 ? 9.867 -28.609 -15.602 1 96.94 153 ARG B O 1
ATOM 2553 N N . GLU B 1 154 ? 8.719 -27.062 -14.453 1 96.06 154 GLU B N 1
ATOM 2554 C CA . GLU B 1 154 ? 7.445 -27.469 -15.023 1 96.06 154 GLU B CA 1
ATOM 2555 C C . GLU B 1 154 ? 7.387 -27.172 -16.516 1 96.06 154 GLU B C 1
ATOM 2557 O O . GLU B 1 154 ? 6.836 -27.969 -17.297 1 96.06 154 GLU B O 1
ATOM 2562 N N . VAL B 1 155 ? 7.883 -26.047 -16.938 1 95.56 155 VAL B N 1
ATOM 2563 C CA . VAL B 1 155 ? 7.891 -25.641 -18.344 1 95.56 155 VAL B CA 1
ATOM 2564 C C . VAL B 1 155 ? 8.75 -26.625 -19.141 1 95.56 155 VAL B C 1
ATOM 2566 O O . VAL B 1 155 ? 8.398 -26.984 -20.266 1 95.56 155 VAL B O 1
ATOM 2569 N N . GLU B 1 156 ? 9.867 -27.031 -18.578 1 93.94 156 GLU B N 1
ATOM 2570 C CA . GLU B 1 156 ? 10.758 -27.969 -19.234 1 93.94 156 GLU B CA 1
ATOM 2571 C C . GLU B 1 156 ? 10.094 -29.328 -19.406 1 93.94 156 GLU B C 1
ATOM 2573 O O . GLU B 1 156 ? 10.289 -30 -20.422 1 93.94 156 GLU B O 1
ATOM 2578 N N . LYS B 1 157 ? 9.344 -29.703 -18.453 1 92.19 157 LYS B N 1
ATOM 2579 C CA . LYS B 1 157 ? 8.609 -30.969 -18.531 1 92.19 157 LYS B CA 1
ATOM 2580 C C . LYS B 1 157 ? 7.594 -30.938 -19.672 1 92.19 157 LYS B C 1
ATOM 2582 O O . LYS B 1 157 ? 7.367 -31.953 -20.328 1 92.19 157 LYS B O 1
ATOM 2587 N N . MET B 1 158 ? 6.941 -29.812 -19.828 1 85.19 158 MET B N 1
ATOM 2588 C CA . MET B 1 158 ? 5.938 -29.641 -20.875 1 85.19 158 MET B CA 1
ATOM 2589 C C . MET B 1 158 ? 6.566 -29.75 -22.266 1 85.19 158 MET B C 1
ATOM 2591 O O . MET B 1 158 ? 5.922 -30.203 -23.203 1 85.19 158 MET B O 1
ATOM 2595 N N . SER B 1 159 ? 7.754 -29.266 -22.391 1 79.25 159 SER B N 1
ATOM 2596 C CA . SER B 1 159 ? 8.438 -29.281 -23.688 1 79.25 159 SER B CA 1
ATOM 2597 C C . SER B 1 159 ? 8.891 -30.672 -24.062 1 79.25 159 SER B C 1
ATOM 2599 O O . SER B 1 159 ? 9.102 -30.984 -25.234 1 79.25 159 SER B O 1
ATOM 2601 N N . GLU B 1 160 ? 9.172 -31.469 -23.047 1 76.06 160 GLU B N 1
ATOM 2602 C CA . GLU B 1 160 ? 9.602 -32.844 -23.312 1 76.06 160 GLU B CA 1
ATOM 2603 C C . GLU B 1 160 ? 8.422 -33.719 -23.688 1 76.06 160 GLU B C 1
ATOM 2605 O O . GLU B 1 160 ? 8.602 -34.781 -24.328 1 76.06 160 GLU B O 1
ATOM 2610 N N . GLU B 1 161 ? 7.246 -33.406 -23.406 1 61.28 161 GLU B N 1
ATOM 2611 C CA . GLU B 1 161 ? 6.086 -34.219 -23.781 1 61.28 161 GLU B CA 1
ATOM 2612 C C . GLU B 1 161 ? 5.57 -33.812 -25.172 1 61.28 161 GLU B C 1
ATOM 2614 O O . GLU B 1 161 ? 5.688 -32.656 -25.578 1 61.28 161 GLU B O 1
#

Organism: Streptococcus agalactiae serotype V (strain ATCC BAA-611 / 2603 V/R) (NCBI:txid208435)

Nearest PDB structures (foldseek):
  4nat-assembly1_B-2  TM=9.700E-01  e=1.092E-17  Staphylococcus aureus subsp. aureus MW2
  5o08-assembly1_A  TM=9.529E-01  e=4.762E-18  Mycobacteroides abscessus ATCC 19977
  4nat-assembly1_A-2  TM=9.662E-01  e=1.603E-17  Staphylococcus aureus subsp. aureus MW2
  3nd5-assembly1_B  TM=9.660E-01  e=2.847E-17  Enterococcus faecalis
  1o6b-assembly1_A  TM=9.366E-01  e=5.393E-17  Bacillus subtilis

Secondary structure (DSSP, 8-state):
---EEEEEE--TT--HHHHHHHHHHHHHSSEEEEEEEE-TTS--SS-HHHHHHHHHHHTTT-TTEEEEEEES--HHHHHHHHT--EEEEEESSHHHHHHHHHHHHHHHHH-TT-EEEEEEPPTTTTT--HHHHHHHHHTT---TTTS-HHHHHHHHHHHH-/---EEEEEE--TT--HHHHHHHHHHHHHSSEEEEEEEE-TTS--SS-HHHHHHHHHHHTTT-TTEEEEEEES--HHHHHHHHT--EEEEEESSHHHHHHHHHHHHHHHHH-TT-EEEEEEPPTTTTT--HHHHHHHHHTT---TTTS-HHHHHHHHHHHH-